Protein AF-L7UN06-F1 (afdb_monomer)

Mean predicted aligned error: 9.22 Å

pLDDT: mean 82.64, std 17.23, range [41.0, 98.38]

Structure (mmCIF, N/CA/C/O backbone):
data_AF-L7UN06-F1
#
_entry.id   AF-L7UN06-F1
#
loop_
_atom_site.group_PDB
_atom_site.id
_atom_site.type_symbol
_atom_site.label_atom_id
_atom_site.label_alt_id
_atom_site.label_comp_id
_atom_site.label_asym_id
_atom_site.label_entity_id
_atom_site.label_seq_id
_atom_site.pdbx_PDB_ins_code
_atom_site.Cartn_x
_atom_site.Cartn_y
_atom_site.Cartn_z
_atom_site.occupancy
_atom_site.B_iso_or_equiv
_atom_site.auth_seq_id
_atom_site.auth_comp_id
_atom_site.auth_asym_id
_atom_site.auth_atom_id
_atom_site.pdbx_PDB_model_num
ATOM 1 N N . MET A 1 1 ? -43.220 19.801 -51.734 1.00 44.28 1 MET A N 1
ATOM 2 C CA . MET A 1 1 ? -43.004 18.595 -50.910 1.00 44.28 1 MET A CA 1
ATOM 3 C C . MET A 1 1 ? -41.921 18.929 -49.906 1.00 44.28 1 MET A C 1
ATOM 5 O O . MET A 1 1 ? -40.812 19.242 -50.311 1.00 44.28 1 MET A O 1
ATOM 9 N N . ALA A 1 2 ? -42.303 19.013 -48.635 1.00 43.41 2 ALA A N 1
ATOM 10 C CA . ALA A 1 2 ? -41.427 19.357 -47.527 1.00 43.41 2 ALA A CA 1
ATOM 11 C C . ALA A 1 2 ? -40.834 18.068 -46.952 1.00 43.41 2 ALA A C 1
ATOM 13 O O . ALA A 1 2 ? -41.587 17.186 -46.545 1.00 43.41 2 ALA A O 1
ATOM 14 N N . THR A 1 3 ? -39.508 17.964 -46.925 1.00 56.31 3 THR A N 1
ATOM 15 C CA . THR A 1 3 ? -38.815 16.875 -46.233 1.00 56.31 3 THR A CA 1
ATOM 16 C C . THR A 1 3 ? -38.341 17.413 -44.893 1.00 56.31 3 THR A C 1
ATOM 18 O O . THR A 1 3 ? -37.407 18.208 -44.818 1.00 56.31 3 THR A O 1
ATOM 21 N N . ALA A 1 4 ? -39.061 17.021 -43.845 1.00 48.44 4 ALA A N 1
ATOM 22 C CA . ALA A 1 4 ? -38.747 17.313 -42.459 1.00 48.44 4 ALA A CA 1
ATOM 23 C C . ALA A 1 4 ? -37.494 16.534 -42.031 1.00 48.44 4 ALA A C 1
ATOM 25 O O . ALA A 1 4 ? -37.467 15.305 -42.087 1.00 48.44 4 ALA A O 1
ATOM 26 N N . CYS A 1 5 ? -36.460 17.253 -41.597 1.00 46.22 5 CYS A N 1
ATOM 27 C CA . CYS A 1 5 ? -35.296 16.662 -40.950 1.00 46.22 5 CYS A CA 1
ATOM 28 C C . CYS A 1 5 ? -35.620 16.508 -39.457 1.00 46.22 5 CYS A C 1
ATOM 30 O O . CYS A 1 5 ? -35.836 17.494 -38.754 1.00 46.22 5 CYS A O 1
ATOM 32 N N . THR A 1 6 ? -35.746 15.262 -39.007 1.00 59.53 6 THR A N 1
ATOM 33 C CA . THR A 1 6 ? -36.121 14.899 -37.636 1.00 59.53 6 THR A CA 1
ATOM 34 C C . THR A 1 6 ? -34.877 14.925 -36.750 1.00 59.53 6 THR A C 1
ATOM 36 O O . THR A 1 6 ? -33.991 14.088 -36.906 1.00 59.53 6 THR A O 1
ATOM 39 N N . CYS A 1 7 ? -34.806 15.873 -35.813 1.00 48.25 7 CYS A N 1
ATOM 40 C CA . CYS A 1 7 ? -33.817 15.865 -34.737 1.00 48.25 7 CYS A CA 1
ATOM 41 C C . CYS A 1 7 ? -34.178 14.767 -33.727 1.00 48.25 7 CYS A C 1
ATOM 43 O O . CYS A 1 7 ? -35.099 14.936 -32.928 1.00 48.25 7 CYS A O 1
ATOM 45 N N . LEU A 1 8 ? -33.458 13.643 -33.747 1.00 56.84 8 LEU A N 1
ATOM 46 C CA . LEU A 1 8 ? -33.510 12.664 -32.663 1.00 56.84 8 LEU A CA 1
ATOM 47 C C . LEU A 1 8 ? -32.719 13.209 -31.469 1.00 56.84 8 LEU A C 1
ATOM 49 O O . LEU A 1 8 ? -31.490 13.197 -31.443 1.00 56.84 8 LEU A O 1
ATOM 53 N N . LEU A 1 9 ? -33.469 13.706 -30.487 1.00 51.16 9 LEU A N 1
ATOM 54 C CA . LEU A 1 9 ? -33.034 14.005 -29.127 1.00 51.16 9 LEU A CA 1
ATOM 55 C C . LEU A 1 9 ? -32.647 12.696 -28.424 1.00 51.16 9 LEU A C 1
ATOM 57 O O . LEU A 1 9 ? -33.452 12.082 -27.731 1.00 51.16 9 LEU A O 1
ATOM 61 N N . GLY A 1 10 ? -31.410 12.252 -28.629 1.00 49.53 10 GLY A N 1
ATOM 62 C CA . GLY A 1 10 ? -30.774 11.246 -27.789 1.00 49.53 10 GLY A CA 1
ATOM 63 C C . GLY A 1 10 ? -30.150 11.933 -26.582 1.00 49.53 10 GLY A C 1
ATOM 64 O O . GLY A 1 10 ? -29.031 12.432 -26.667 1.00 49.53 10 GLY A O 1
ATOM 65 N N . SER A 1 11 ? -30.872 11.980 -25.466 1.00 53.75 11 SER A N 1
ATOM 66 C CA . SER A 1 11 ? -30.351 12.350 -24.150 1.00 53.75 11 SER A CA 1
ATOM 67 C C . SER A 1 11 ? -29.343 11.295 -23.681 1.00 53.75 11 SER A C 1
ATOM 69 O O . SER A 1 11 ? -29.658 10.419 -22.878 1.00 53.75 11 SER A O 1
ATOM 71 N N . GLY A 1 12 ? -28.126 11.366 -24.222 1.00 48.47 12 GLY A N 1
ATOM 72 C CA . GLY A 1 12 ? -26.949 10.674 -23.715 1.00 48.47 12 GLY A CA 1
ATOM 73 C C . GLY A 1 12 ? -26.519 11.329 -22.412 1.00 48.47 12 GLY A C 1
ATOM 74 O O . GLY A 1 12 ? -25.656 12.203 -22.402 1.00 48.47 12 GLY A O 1
ATOM 75 N N . GLY A 1 13 ? -27.164 10.946 -21.313 1.00 41.72 13 GLY A N 1
ATOM 76 C CA . GLY A 1 13 ? -26.646 11.227 -19.986 1.00 41.72 13 GLY A CA 1
ATOM 77 C C . GLY A 1 13 ? -25.308 10.514 -19.848 1.00 41.72 13 GLY A C 1
ATOM 78 O O . GLY A 1 13 ? -25.275 9.304 -19.646 1.00 41.72 13 GLY A O 1
ATOM 79 N N . CYS A 1 14 ? -24.206 11.252 -19.966 1.00 47.97 14 CYS A N 1
ATOM 80 C CA . CYS A 1 14 ? -22.928 10.812 -19.431 1.00 47.97 14 CYS A CA 1
ATOM 81 C C . CYS A 1 14 ? -23.091 10.747 -17.910 1.00 47.97 14 CYS A C 1
ATOM 83 O O . CYS A 1 14 ? -22.804 11.714 -17.208 1.00 47.97 14 CYS A O 1
ATOM 85 N N . ALA A 1 15 ? -23.605 9.629 -17.399 1.00 45.88 15 ALA A N 1
ATOM 86 C CA . ALA A 1 15 ? -23.410 9.263 -16.011 1.00 45.88 15 ALA A CA 1
ATOM 87 C C . ALA A 1 15 ? -21.916 8.966 -15.869 1.00 45.88 15 ALA A C 1
ATOM 89 O O . ALA A 1 15 ? -21.462 7.841 -16.055 1.00 45.88 15 ALA A O 1
ATOM 90 N N . THR A 1 16 ? -21.125 10.010 -15.636 1.00 52.78 16 THR A N 1
ATOM 91 C CA . THR A 1 16 ? -19.775 9.861 -15.117 1.00 52.78 16 THR A CA 1
ATOM 92 C C . THR A 1 16 ? -19.929 9.241 -13.740 1.00 52.78 16 THR A C 1
ATOM 94 O O . THR A 1 16 ? -20.181 9.935 -12.756 1.00 52.78 16 THR A O 1
ATOM 97 N N . VAL A 1 17 ? -19.850 7.911 -13.687 1.00 51.44 17 VAL A N 1
ATOM 98 C CA . VAL A 1 17 ? -19.683 7.176 -12.438 1.00 51.44 17 VAL A CA 1
ATOM 99 C C . VAL A 1 17 ? -18.387 7.702 -11.833 1.00 51.44 17 VAL A C 1
ATOM 101 O O . VAL A 1 17 ? -17.293 7.420 -12.317 1.00 51.44 17 VAL A O 1
ATOM 104 N N . ARG A 1 18 ? -18.516 8.587 -10.844 1.00 53.91 18 ARG A N 1
ATOM 105 C CA . ARG A 1 18 ? -17.396 9.012 -10.016 1.00 53.91 18 ARG A CA 1
ATOM 106 C C . ARG A 1 18 ? -17.196 7.912 -8.992 1.00 53.91 18 ARG A C 1
ATOM 108 O O . ARG A 1 18 ? -17.861 7.922 -7.965 1.00 53.91 18 ARG A O 1
ATOM 115 N N . THR A 1 19 ? -16.312 6.973 -9.293 1.00 60.69 19 THR A N 1
ATOM 116 C CA . THR A 1 19 ? -15.848 6.000 -8.307 1.00 60.69 19 THR A CA 1
ATOM 117 C C . THR A 1 19 ? -15.111 6.771 -7.219 1.00 60.69 19 THR A C 1
ATOM 119 O O . THR A 1 19 ? -14.062 7.372 -7.472 1.00 60.69 19 THR A O 1
ATOM 122 N N . THR A 1 20 ? -15.693 6.840 -6.024 1.00 74.00 20 THR A N 1
ATOM 123 C CA . THR A 1 20 ? -15.041 7.462 -4.873 1.00 74.00 20 THR A CA 1
ATOM 124 C C . THR A 1 20 ? -14.230 6.394 -4.163 1.00 74.00 20 THR A C 1
ATOM 126 O O . THR A 1 20 ? -14.798 5.438 -3.650 1.00 74.00 20 THR A O 1
ATOM 129 N N . LEU A 1 21 ? -12.909 6.565 -4.084 1.00 88.00 21 LEU A N 1
ATOM 130 C CA . LEU A 1 21 ? -12.024 5.702 -3.284 1.00 88.00 21 LEU A CA 1
ATOM 131 C C . LEU A 1 21 ? -12.169 5.954 -1.769 1.00 88.00 21 LEU A C 1
ATOM 133 O O . LEU A 1 21 ? -11.218 5.767 -1.014 1.00 88.00 21 LEU A O 1
ATOM 137 N N . ASP A 1 22 ? -13.324 6.461 -1.339 1.00 87.62 22 ASP A N 1
ATOM 138 C CA . ASP A 1 22 ? -13.580 6.812 0.049 1.00 87.62 22 ASP A CA 1
ATOM 139 C C . ASP A 1 22 ? -13.908 5.541 0.828 1.00 87.62 22 ASP A C 1
ATOM 141 O O . ASP A 1 22 ? -14.871 4.837 0.515 1.00 87.62 22 ASP A O 1
ATOM 145 N N . VAL A 1 23 ? -13.081 5.251 1.829 1.00 88.38 23 VAL A N 1
ATOM 146 C CA . VAL A 1 23 ? -13.310 4.173 2.784 1.00 88.38 23 VAL A CA 1
ATOM 147 C C . VAL A 1 23 ? -13.614 4.818 4.123 1.00 88.38 23 VAL A C 1
ATOM 149 O O . VAL A 1 23 ? -12.767 5.482 4.722 1.00 88.38 23 VAL A O 1
ATOM 152 N N . ARG A 1 24 ? -14.849 4.637 4.580 1.00 88.50 24 ARG A N 1
ATOM 153 C CA . ARG A 1 24 ? -15.338 5.175 5.845 1.00 88.50 24 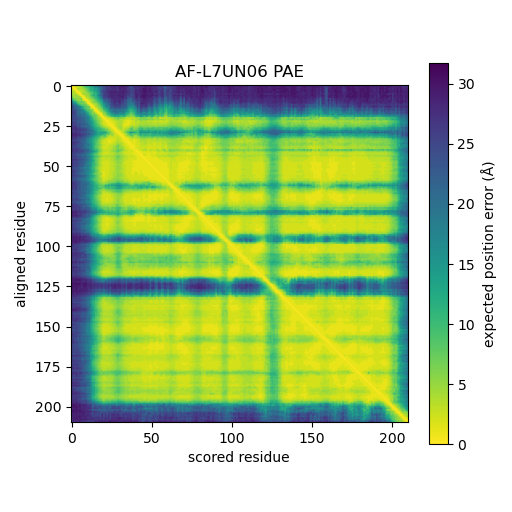ARG A CA 1
ATOM 154 C C . ARG A 1 24 ? -15.258 4.097 6.906 1.00 88.50 24 ARG A C 1
ATOM 156 O O . ARG A 1 24 ? -15.736 2.984 6.702 1.00 88.50 24 ARG A O 1
ATOM 163 N N . VAL A 1 25 ? -14.668 4.458 8.037 1.00 86.88 25 VAL A N 1
ATOM 164 C CA . VAL A 1 25 ? -14.505 3.582 9.194 1.00 86.88 25 VAL A CA 1
ATOM 165 C C . VAL A 1 25 ? -15.452 4.052 10.284 1.00 86.88 25 VAL A C 1
ATOM 167 O O . VAL A 1 25 ? -15.404 5.216 10.685 1.00 86.88 25 VAL A O 1
ATOM 170 N N . HIS A 1 26 ? -16.321 3.159 10.745 1.00 84.50 26 HIS A N 1
ATOM 171 C CA . HIS A 1 26 ? -17.266 3.437 11.820 1.00 84.50 26 HIS A CA 1
ATOM 172 C C . HIS A 1 26 ? -16.933 2.585 13.034 1.00 84.50 26 HIS A C 1
ATOM 174 O O . HIS A 1 26 ? -17.077 1.358 13.007 1.00 84.50 26 HIS A O 1
ATOM 180 N N . ASP A 1 27 ? -16.551 3.256 14.116 1.00 78.38 27 ASP A N 1
ATOM 181 C CA . ASP A 1 27 ? -16.467 2.631 15.428 1.00 78.38 27 ASP A CA 1
ATOM 182 C C . ASP A 1 27 ? -17.882 2.310 15.908 1.00 78.38 27 ASP A C 1
ATOM 184 O O . ASP A 1 27 ? -18.761 3.179 15.953 1.00 78.38 27 ASP A O 1
ATOM 188 N N . THR A 1 28 ? -18.124 1.056 16.283 1.00 75.38 28 THR A N 1
ATOM 189 C CA . THR A 1 28 ? -19.378 0.688 16.938 1.00 75.38 28 THR A CA 1
ATOM 190 C C . THR A 1 28 ? -19.141 0.576 18.446 1.00 75.38 28 THR A C 1
ATOM 192 O O . THR A 1 28 ? -18.184 -0.071 18.863 1.00 75.38 28 THR A O 1
ATOM 195 N N . PRO A 1 29 ? -19.996 1.172 19.305 1.00 72.62 29 PRO A N 1
ATOM 196 C CA . PRO A 1 29 ? -19.749 1.222 20.751 1.00 72.62 29 PRO A CA 1
ATOM 197 C C . PRO A 1 29 ? -19.570 -0.136 21.445 1.00 72.62 29 PRO A C 1
ATOM 199 O O . PRO A 1 29 ? -19.051 -0.173 22.552 1.00 72.62 29 PRO A O 1
ATOM 202 N N . ASN A 1 30 ? -20.036 -1.232 20.834 1.00 68.81 30 ASN A N 1
ATOM 203 C CA . ASN A 1 30 ? -19.998 -2.586 21.399 1.00 68.81 30 ASN A CA 1
ATOM 204 C C . ASN A 1 30 ? -19.776 -3.677 20.327 1.00 68.81 30 ASN A C 1
ATOM 206 O O . ASN A 1 30 ? -20.167 -4.823 20.545 1.00 68.81 30 ASN A O 1
ATOM 210 N N . GLY A 1 31 ? -19.249 -3.342 19.146 1.00 70.38 31 GLY A N 1
ATOM 211 C CA . GLY A 1 31 ? -19.160 -4.280 18.022 1.00 70.38 31 GLY A CA 1
ATOM 212 C C . GLY A 1 31 ? -17.866 -4.148 17.218 1.00 70.38 31 GLY A C 1
ATOM 213 O O . GLY A 1 31 ? -17.020 -3.312 17.541 1.00 70.38 31 GLY A O 1
ATOM 214 N N . PRO A 1 32 ? -17.696 -4.975 16.173 1.00 72.75 32 PRO A N 1
ATOM 215 C CA . PRO A 1 32 ? -16.559 -4.857 15.273 1.00 72.75 32 PRO A CA 1
ATOM 216 C C . PRO A 1 32 ? -16.591 -3.517 14.524 1.00 72.75 32 PRO A C 1
ATOM 218 O O . PRO A 1 32 ? -17.656 -2.928 14.295 1.00 72.75 32 PRO A O 1
ATOM 221 N N . VAL A 1 33 ? -15.408 -3.039 14.142 1.00 81.31 33 VAL A N 1
ATOM 222 C CA . VAL A 1 33 ? -15.251 -1.880 13.259 1.00 81.31 33 VAL A CA 1
ATOM 223 C C . VAL A 1 33 ? -15.934 -2.184 11.925 1.00 81.31 33 VAL A C 1
ATOM 225 O O . VAL A 1 33 ? -15.779 -3.276 11.380 1.00 81.31 33 VAL A O 1
ATOM 228 N N . ARG A 1 34 ? -16.716 -1.233 11.403 1.00 85.12 34 ARG A N 1
ATOM 229 C CA . ARG A 1 34 ? -17.371 -1.372 10.094 1.00 85.12 34 ARG A CA 1
ATOM 230 C C . ARG A 1 34 ? -16.675 -0.498 9.065 1.00 85.12 34 ARG A C 1
ATOM 232 O O . ARG A 1 34 ? -16.506 0.698 9.289 1.00 85.12 34 ARG A O 1
ATOM 239 N N . TYR A 1 35 ? -16.343 -1.098 7.929 1.00 88.62 35 TYR A N 1
ATOM 240 C CA . TYR A 1 35 ? -15.753 -0.421 6.782 1.00 88.62 35 TYR A CA 1
ATOM 241 C C . TYR A 1 35 ? -16.821 -0.259 5.693 1.00 88.62 35 TYR A C 1
ATOM 243 O O . TYR A 1 35 ? -17.555 -1.199 5.392 1.00 88.62 35 TYR A O 1
ATOM 251 N N . GLU A 1 36 ? -16.942 0.936 5.120 1.00 89.81 36 GLU A N 1
ATOM 252 C CA . GLU A 1 36 ? -17.914 1.251 4.069 1.00 89.81 36 GLU A CA 1
ATOM 253 C C . GLU A 1 36 ? -17.238 1.956 2.893 1.00 89.81 36 GLU A C 1
ATOM 255 O O . GLU A 1 36 ? -16.547 2.956 3.079 1.00 89.81 36 GLU A O 1
ATOM 260 N N . GLY A 1 37 ? -17.492 1.487 1.674 1.00 90.31 37 GLY A N 1
ATOM 261 C CA . GLY A 1 37 ? -16.968 2.080 0.445 1.00 90.31 37 GLY A CA 1
ATOM 262 C C . GLY A 1 37 ? -17.018 1.088 -0.712 1.00 90.31 37 GLY A C 1
ATOM 263 O O . GLY A 1 37 ? -17.121 -0.116 -0.490 1.00 90.31 37 GLY A O 1
ATOM 264 N N . ASP A 1 38 ? -16.926 1.589 -1.943 1.00 89.44 38 ASP A N 1
ATOM 265 C CA . ASP A 1 38 ? -17.121 0.778 -3.157 1.00 89.44 38 ASP A CA 1
ATOM 266 C C . ASP A 1 38 ? -16.061 -0.321 -3.334 1.00 89.44 38 ASP A C 1
ATOM 268 O O . ASP A 1 38 ? -16.295 -1.306 -4.024 1.00 89.44 38 ASP A O 1
ATOM 272 N N . ILE A 1 39 ? -14.891 -0.145 -2.716 1.00 93.38 39 ILE A N 1
ATOM 273 C CA . ILE A 1 39 ? -13.732 -1.039 -2.851 1.00 93.38 39 ILE A CA 1
ATOM 274 C C . ILE A 1 39 ? -13.436 -1.853 -1.589 1.00 93.38 39 ILE A C 1
ATOM 276 O O . ILE A 1 39 ? -12.476 -2.617 -1.581 1.00 93.38 39 ILE A O 1
ATOM 280 N N . VAL A 1 40 ? -14.219 -1.684 -0.522 1.00 92.56 40 VAL A N 1
ATOM 281 C CA . VAL A 1 40 ? -13.920 -2.245 0.804 1.00 92.56 40 VAL A CA 1
ATOM 282 C C . VAL A 1 40 ? -13.989 -3.773 0.831 1.00 92.56 40 VAL A C 1
ATOM 284 O O . VAL A 1 40 ? -13.255 -4.383 1.599 1.00 92.56 40 VAL A O 1
ATOM 287 N N . GLY A 1 41 ? -14.803 -4.396 -0.021 1.00 89.12 41 GLY A N 1
ATOM 288 C CA . GLY A 1 41 ? -15.123 -5.823 0.063 1.00 89.12 41 GLY A CA 1
ATOM 289 C C . GLY A 1 41 ? -16.383 -6.073 0.902 1.00 89.12 41 GLY A C 1
ATOM 290 O O . GLY A 1 41 ? -17.175 -5.145 1.104 1.00 89.12 41 GLY A O 1
ATOM 291 N N . PRO A 1 42 ? -16.610 -7.305 1.389 1.00 93.25 42 PRO A N 1
ATOM 292 C CA . PRO A 1 42 ? -15.686 -8.446 1.389 1.00 93.25 42 PRO A CA 1
ATOM 293 C C . PRO A 1 42 ? -15.434 -9.042 -0.004 1.00 93.25 42 PRO A C 1
ATOM 295 O O . PRO A 1 42 ? -16.328 -9.015 -0.847 1.00 93.25 42 PRO A O 1
ATOM 298 N N . TYR A 1 43 ? -14.248 -9.621 -0.208 1.00 95.00 43 TYR A N 1
ATOM 299 C CA . TYR A 1 43 ? -13.896 -10.409 -1.397 1.00 95.00 43 TYR A CA 1
ATOM 300 C C . TYR A 1 43 ? -13.512 -11.833 -1.009 1.00 95.00 43 TYR A C 1
ATOM 302 O O . TYR A 1 43 ? -12.868 -12.046 0.021 1.00 95.00 43 TYR A O 1
ATOM 310 N N . ASP A 1 44 ? -13.885 -12.798 -1.846 1.00 94.06 44 ASP A N 1
ATOM 311 C CA . ASP A 1 44 ? -13.591 -14.215 -1.602 1.00 94.06 44 ASP A CA 1
ATOM 312 C C . ASP A 1 44 ? -12.113 -14.545 -1.836 1.00 94.06 44 ASP A C 1
ATOM 314 O O . ASP A 1 44 ? -11.590 -15.522 -1.303 1.00 94.06 44 ASP A O 1
ATOM 318 N N . ASP A 1 45 ? -11.441 -13.728 -2.643 1.00 93.44 45 ASP A N 1
ATOM 319 C CA . ASP A 1 45 ? -10.088 -13.968 -3.106 1.00 93.44 45 ASP A CA 1
ATOM 320 C C . ASP A 1 45 ? -9.299 -12.654 -3.264 1.00 93.44 45 ASP A C 1
ATOM 322 O O . ASP A 1 45 ? -9.853 -11.575 -3.504 1.00 93.44 45 ASP A O 1
ATOM 326 N N . MET A 1 46 ? -7.978 -12.745 -3.095 1.00 94.38 46 MET A N 1
ATOM 327 C CA . MET A 1 46 ? -7.087 -11.589 -3.167 1.00 94.38 46 MET A CA 1
ATOM 328 C C . MET A 1 46 ? -6.988 -11.033 -4.594 1.00 94.38 46 MET A C 1
ATOM 330 O O . MET A 1 46 ? -6.865 -9.820 -4.766 1.00 94.38 46 MET A O 1
ATOM 334 N N . ASP A 1 47 ? -7.041 -11.87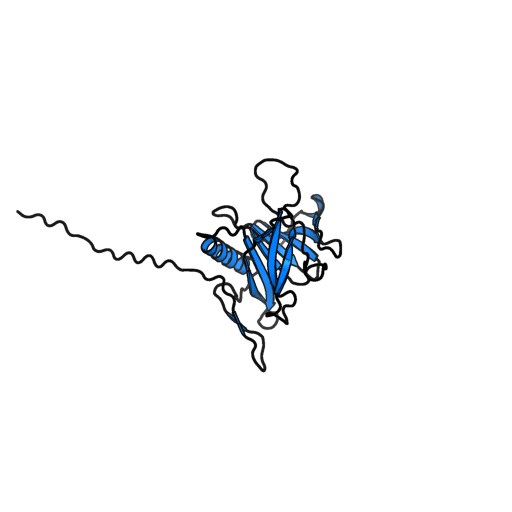3 -5.630 1.00 94.94 47 ASP A N 1
ATOM 335 C CA . ASP A 1 47 ? -7.020 -11.401 -7.014 1.00 94.94 47 ASP A CA 1
ATOM 336 C C . ASP A 1 47 ? -8.267 -10.592 -7.350 1.00 94.94 47 ASP A C 1
ATOM 338 O O . ASP A 1 47 ? -8.141 -9.534 -7.973 1.00 94.94 47 ASP A O 1
ATOM 342 N N . GLU A 1 48 ? -9.438 -11.030 -6.879 1.00 95.44 48 GLU A N 1
ATOM 343 C CA . GLU A 1 48 ? -10.684 -10.272 -7.019 1.00 95.44 48 GLU A CA 1
ATOM 344 C C . GLU A 1 48 ? -10.562 -8.883 -6.373 1.00 95.44 48 GLU A C 1
ATOM 346 O O . GLU A 1 48 ? -10.816 -7.871 -7.039 1.00 95.44 48 GLU A O 1
ATOM 351 N N . LEU A 1 49 ? -10.101 -8.818 -5.115 1.00 96.38 49 LEU A N 1
ATOM 352 C CA . LEU A 1 49 ? -9.865 -7.551 -4.412 1.00 96.38 49 LEU A CA 1
ATOM 353 C C . LEU A 1 49 ? -8.957 -6.635 -5.235 1.00 96.38 49 LEU A C 1
ATOM 355 O O . LEU A 1 49 ? -9.265 -5.457 -5.442 1.00 96.38 49 LEU A O 1
ATOM 359 N N . VAL A 1 50 ? -7.823 -7.160 -5.705 1.00 97.06 50 VAL A N 1
ATOM 360 C CA . VAL A 1 50 ? -6.825 -6.356 -6.410 1.00 97.06 50 VAL A CA 1
ATOM 361 C C . VAL A 1 50 ? -7.344 -5.894 -7.776 1.00 97.06 50 VAL A C 1
ATOM 363 O O . VAL A 1 50 ? -7.071 -4.754 -8.157 1.00 97.06 50 VAL A O 1
ATOM 366 N N . ASP A 1 51 ? -8.103 -6.712 -8.507 1.00 95.88 51 ASP A N 1
ATOM 367 C CA . ASP A 1 51 ? -8.686 -6.338 -9.806 1.00 95.88 51 ASP A CA 1
ATOM 368 C C . ASP A 1 51 ? -9.734 -5.229 -9.674 1.00 95.88 51 ASP A C 1
ATOM 370 O O . ASP A 1 51 ? -9.713 -4.245 -10.435 1.00 95.88 51 ASP A O 1
ATOM 374 N N . VAL A 1 52 ? -10.613 -5.342 -8.675 1.00 95.75 52 VAL A N 1
ATOM 375 C CA . VAL A 1 52 ? -11.607 -4.310 -8.356 1.00 95.75 52 VAL A CA 1
ATOM 376 C C . VAL A 1 52 ? -10.910 -3.016 -7.937 1.00 95.75 52 VAL A C 1
ATOM 378 O O . VAL A 1 52 ? -11.194 -1.951 -8.498 1.00 95.75 52 VAL A O 1
ATOM 381 N N . ALA A 1 53 ? -9.934 -3.098 -7.028 1.00 96.69 53 ALA A N 1
ATOM 382 C CA . ALA A 1 53 ? -9.178 -1.941 -6.559 1.00 96.69 53 ALA A CA 1
ATOM 383 C C . ALA A 1 53 ? -8.392 -1.258 -7.691 1.00 96.69 53 ALA A C 1
ATOM 385 O O . ALA A 1 53 ? -8.473 -0.038 -7.842 1.00 96.69 53 ALA A O 1
ATOM 386 N N . CYS A 1 54 ? -7.696 -2.018 -8.543 1.00 96.12 54 CYS A N 1
ATOM 387 C CA . CYS A 1 54 ? -6.991 -1.480 -9.708 1.00 96.12 54 CYS A CA 1
ATOM 388 C C . CYS A 1 54 ? -7.937 -0.733 -10.651 1.00 96.12 54 CYS A C 1
ATOM 390 O O . CYS A 1 54 ? -7.623 0.377 -11.088 1.00 96.12 54 CYS A O 1
ATOM 392 N N . THR A 1 55 ? -9.097 -1.317 -10.957 1.00 95.12 55 THR A N 1
ATOM 393 C CA . THR A 1 55 ? -10.099 -0.686 -11.826 1.00 95.12 55 THR A CA 1
ATOM 394 C C . THR A 1 55 ? -10.571 0.641 -11.238 1.00 95.12 55 THR A C 1
ATOM 396 O O . THR A 1 55 ? -10.542 1.666 -11.926 1.00 95.12 55 THR A O 1
ATOM 399 N N . ALA A 1 56 ? -10.933 0.649 -9.955 1.00 94.25 56 ALA A N 1
ATOM 400 C CA . ALA A 1 56 ? -11.378 1.846 -9.252 1.00 94.25 56 ALA A CA 1
ATOM 401 C C . ALA A 1 56 ? -10.289 2.931 -9.200 1.00 94.25 56 ALA A C 1
ATOM 403 O O . ALA A 1 56 ? -10.554 4.097 -9.494 1.00 94.25 56 ALA A O 1
ATOM 404 N N . MET A 1 57 ? -9.047 2.560 -8.883 1.00 94.75 57 MET A N 1
ATOM 405 C CA . MET A 1 57 ? -7.922 3.492 -8.771 1.00 94.75 57 MET A CA 1
ATOM 406 C C . MET A 1 57 ? -7.500 4.074 -10.119 1.00 94.75 57 MET A C 1
ATOM 408 O O . MET A 1 57 ? -7.208 5.266 -10.207 1.00 94.75 57 MET A O 1
ATOM 412 N N . MET A 1 58 ? -7.516 3.281 -11.193 1.00 93.75 58 MET A N 1
ATOM 413 C CA . MET A 1 58 ? -7.272 3.790 -12.545 1.00 93.75 58 MET A CA 1
ATOM 414 C C . MET A 1 58 ? -8.360 4.777 -12.989 1.00 93.75 58 MET A C 1
ATOM 416 O O . MET A 1 58 ? -8.046 5.787 -13.619 1.00 93.75 58 MET A O 1
ATOM 420 N N . GLN A 1 59 ? -9.627 4.520 -12.646 1.00 91.81 59 GLN A N 1
ATOM 421 C CA . GLN A 1 59 ? -10.727 5.451 -12.915 1.00 91.81 59 GLN A CA 1
ATOM 422 C C . GLN A 1 59 ? -10.596 6.738 -12.094 1.00 91.81 59 GLN A C 1
ATOM 424 O O . GLN A 1 59 ? -10.736 7.825 -12.645 1.00 91.81 59 GLN A O 1
ATOM 429 N N . ALA A 1 60 ? -10.276 6.635 -10.803 1.00 89.62 60 ALA A N 1
ATOM 430 C CA . ALA A 1 60 ? -10.076 7.788 -9.924 1.00 89.62 60 ALA A CA 1
ATOM 431 C C . ALA A 1 60 ? -8.855 8.633 -10.323 1.00 89.62 60 ALA A C 1
ATOM 433 O O . ALA A 1 60 ? -8.856 9.858 -10.171 1.00 89.62 60 ALA A O 1
ATOM 434 N N . ARG A 1 61 ? -7.823 7.996 -10.890 1.00 87.31 61 ARG A N 1
ATOM 435 C CA . ARG A 1 61 ? -6.671 8.690 -11.466 1.00 87.31 61 ARG A CA 1
ATOM 436 C C . ARG A 1 61 ? -7.057 9.550 -12.670 1.00 87.31 61 ARG A C 1
ATOM 438 O O . ARG A 1 61 ? -6.400 10.560 -12.910 1.00 87.31 61 ARG A O 1
ATOM 445 N N . ALA A 1 62 ? -8.081 9.182 -13.442 1.00 78.44 62 ALA A N 1
ATOM 446 C CA . ALA A 1 62 ? -8.473 9.919 -14.641 1.00 78.44 62 ALA A CA 1
ATOM 447 C C . ALA A 1 62 ? -8.886 11.364 -14.287 1.00 78.44 62 ALA A C 1
ATOM 449 O O . ALA A 1 62 ? -10.018 11.633 -13.894 1.00 78.44 62 ALA A O 1
ATOM 450 N N . GLY A 1 63 ? -7.944 12.303 -14.421 1.00 70.19 63 GLY A N 1
ATOM 451 C CA . GLY A 1 63 ? -8.115 13.708 -14.037 1.00 70.19 63 GLY A CA 1
ATOM 452 C C . GLY A 1 63 ? -7.355 14.152 -12.781 1.00 70.19 63 GLY A C 1
ATOM 453 O O . GLY A 1 63 ? -7.567 15.279 -12.341 1.00 70.19 63 GLY A O 1
ATOM 454 N N . SER A 1 64 ? -6.471 13.324 -12.213 1.00 81.19 64 SER A N 1
ATOM 455 C CA . SER A 1 64 ? -5.559 13.706 -11.127 1.00 81.19 64 SER A CA 1
ATOM 456 C C . SER A 1 64 ? -4.094 13.402 -11.463 1.00 81.19 64 SER A C 1
ATOM 458 O O . SER A 1 64 ? -3.788 12.561 -12.307 1.00 81.19 64 SER A O 1
ATOM 460 N N . GLU A 1 65 ? -3.173 14.103 -10.799 1.00 82.62 65 GLU A N 1
ATOM 461 C CA . GLU A 1 65 ? -1.719 13.938 -10.973 1.00 82.62 65 GLU A CA 1
ATOM 462 C C . GLU A 1 65 ? -1.121 12.841 -10.072 1.00 82.62 65 GLU A C 1
ATOM 464 O O . GLU A 1 65 ? 0.094 12.743 -9.925 1.00 82.62 65 GLU A O 1
ATOM 469 N N . VAL A 1 66 ? -1.956 11.997 -9.458 1.00 89.12 66 VAL A N 1
ATOM 470 C CA . VAL A 1 66 ? -1.477 10.930 -8.569 1.00 89.12 66 VAL A CA 1
ATOM 471 C C . VAL A 1 66 ? -0.757 9.837 -9.364 1.00 89.12 66 VAL A C 1
ATOM 473 O O . VAL A 1 66 ? -1.220 9.390 -10.422 1.00 89.12 66 VAL A O 1
ATOM 476 N N . SER A 1 67 ? 0.389 9.392 -8.846 1.00 91.06 67 SER A N 1
ATOM 477 C CA . SER A 1 67 ? 1.166 8.293 -9.431 1.00 91.06 67 SER A CA 1
ATOM 478 C C . SER A 1 67 ? 0.678 6.921 -8.968 1.00 91.06 67 SER A C 1
ATOM 480 O O . SER A 1 67 ? 0.886 5.924 -9.656 1.00 91.06 67 SER A O 1
ATOM 482 N N . GLY A 1 68 ? -0.029 6.860 -7.843 1.00 95.19 68 GLY A N 1
ATOM 483 C CA . GLY A 1 68 ? -0.462 5.610 -7.247 1.00 95.19 68 GLY A CA 1
ATOM 484 C C . GLY A 1 68 ? -1.352 5.797 -6.030 1.00 95.19 68 GLY A C 1
ATOM 485 O O . GLY A 1 68 ? -1.733 6.916 -5.681 1.00 95.19 68 GLY A O 1
ATOM 486 N N . TYR A 1 69 ? -1.627 4.685 -5.359 1.00 97.25 69 TYR A N 1
ATOM 487 C CA . TYR A 1 69 ? -2.324 4.634 -4.080 1.00 97.25 69 TYR A CA 1
ATOM 488 C C . TYR A 1 69 ? -1.695 3.567 -3.187 1.00 97.25 69 TYR A C 1
ATOM 490 O O . TYR A 1 69 ? -1.154 2.577 -3.679 1.00 97.25 69 TYR A O 1
ATOM 498 N N . CYS A 1 70 ? -1.808 3.746 -1.878 1.00 97.75 70 CYS A N 1
ATOM 499 C CA . CYS A 1 70 ? -1.583 2.679 -0.914 1.00 97.75 70 CYS A CA 1
ATOM 500 C C . CYS A 1 70 ? -2.904 2.294 -0.267 1.00 97.75 70 CYS A C 1
ATOM 502 O O . CYS A 1 70 ? -3.739 3.166 -0.016 1.00 97.75 70 CYS A O 1
ATOM 504 N N . ALA A 1 71 ? -3.068 1.013 0.032 1.00 97.69 71 ALA A N 1
ATOM 505 C CA . ALA A 1 71 ? -4.223 0.505 0.742 1.00 97.69 71 ALA A CA 1
ATOM 506 C C . ALA A 1 71 ? -3.800 -0.425 1.876 1.00 97.69 71 ALA A C 1
ATOM 508 O O . ALA A 1 71 ? -2.963 -1.302 1.669 1.00 97.69 71 ALA A O 1
ATOM 509 N N . LEU A 1 72 ? -4.401 -0.248 3.050 1.00 96.88 72 LEU A N 1
ATOM 510 C CA . LEU A 1 72 ? -4.329 -1.253 4.104 1.00 96.88 72 LEU A CA 1
ATOM 511 C C . LEU A 1 72 ? -5.363 -2.334 3.821 1.00 96.88 72 LEU A C 1
ATOM 513 O O . LEU A 1 72 ? -6.504 -2.019 3.468 1.00 96.88 72 LEU A O 1
ATOM 517 N N . PHE A 1 73 ? -4.973 -3.587 4.008 1.00 96.06 73 PHE A N 1
ATOM 518 C CA . PHE A 1 73 ? -5.853 -4.732 3.815 1.00 96.06 73 PHE A CA 1
ATOM 519 C C . PHE A 1 73 ? -5.667 -5.752 4.936 1.00 96.06 73 PHE A C 1
ATOM 521 O O . PHE A 1 73 ? -4.649 -5.736 5.625 1.00 96.06 73 PHE A O 1
ATOM 528 N N . PHE A 1 74 ? -6.659 -6.613 5.131 1.00 93.62 74 PHE A N 1
ATOM 529 C CA . PHE A 1 74 ? -6.580 -7.732 6.065 1.00 93.62 74 PHE A CA 1
ATOM 530 C C . PHE A 1 74 ? -7.521 -8.862 5.632 1.00 93.62 74 PHE A C 1
ATOM 532 O O . PHE A 1 74 ? -8.438 -8.637 4.836 1.00 93.62 74 PHE A O 1
ATOM 539 N N . ASP A 1 75 ? -7.268 -10.062 6.153 1.00 92.31 75 ASP A N 1
ATOM 540 C CA . ASP A 1 75 ? -8.198 -11.190 6.080 1.00 92.31 75 ASP A CA 1
ATOM 541 C C . ASP A 1 75 ? -9.165 -11.126 7.273 1.00 92.31 75 ASP A C 1
ATOM 543 O O . ASP A 1 75 ? -8.745 -11.169 8.433 1.00 92.31 75 ASP A O 1
ATOM 547 N N . ASP A 1 76 ? -10.461 -10.973 7.005 1.00 87.62 76 ASP A N 1
ATOM 548 C CA . ASP A 1 76 ? -11.511 -11.077 8.012 1.00 87.62 76 ASP A CA 1
ATOM 549 C C . ASP A 1 76 ? -11.822 -12.552 8.293 1.00 87.62 76 ASP A C 1
ATOM 551 O O . ASP A 1 76 ? -12.790 -13.136 7.793 1.00 87.62 76 ASP A O 1
ATOM 555 N N . GLU A 1 77 ? -11.000 -13.151 9.153 1.00 84.38 77 GLU A N 1
ATOM 556 C CA . GLU A 1 77 ? -11.171 -14.533 9.609 1.00 84.38 77 GLU A CA 1
ATOM 557 C C . GLU A 1 77 ? -12.510 -14.761 10.340 1.00 84.38 77 GLU A C 1
ATOM 559 O O . GLU A 1 77 ? 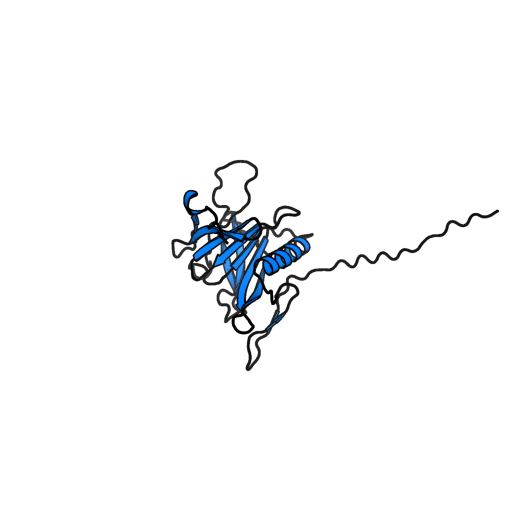-12.958 -15.902 10.479 1.00 84.38 77 GLU A O 1
ATOM 564 N N . THR A 1 78 ? -13.188 -13.701 10.803 1.00 81.06 78 THR A N 1
ATOM 565 C CA . THR A 1 78 ? -14.464 -13.834 11.525 1.00 81.06 78 THR A CA 1
ATOM 566 C C . THR A 1 78 ? -15.649 -14.123 10.601 1.00 81.06 78 THR A C 1
ATOM 568 O O . THR A 1 78 ? -16.665 -14.644 11.070 1.00 81.06 78 THR A O 1
ATOM 571 N N . HIS A 1 79 ? -15.507 -13.869 9.295 1.00 72.00 79 HIS A N 1
ATOM 572 C CA . HIS A 1 79 ? -16.558 -14.037 8.288 1.00 72.00 79 HIS A CA 1
ATOM 573 C C . HIS A 1 79 ? -16.127 -14.934 7.117 1.00 72.00 79 HIS A C 1
ATOM 575 O O . HIS A 1 79 ? -16.366 -14.594 5.964 1.00 72.00 79 HIS A O 1
ATOM 581 N N . GLU A 1 80 ? -15.560 -16.111 7.402 1.00 79.12 80 GLU A N 1
ATOM 582 C CA . GLU A 1 80 ? -15.157 -17.103 6.381 1.00 79.12 80 GLU A CA 1
ATOM 583 C C . GLU A 1 80 ? -13.927 -16.699 5.545 1.00 79.12 80 GLU A C 1
ATOM 585 O O . GLU A 1 80 ? -13.859 -17.044 4.366 1.00 79.12 80 GLU A O 1
ATOM 590 N N . SER A 1 81 ? -12.960 -16.004 6.157 1.00 81.94 81 SER A N 1
ATOM 591 C CA . SER A 1 81 ? -11.728 -15.516 5.516 1.00 81.94 81 SER A CA 1
ATOM 592 C C . SER A 1 81 ? -12.003 -14.721 4.240 1.00 81.94 81 SER A C 1
ATOM 594 O O . SER A 1 81 ? -11.868 -15.220 3.119 1.00 81.94 81 SER A O 1
ATOM 596 N N . LYS A 1 82 ? -12.457 -13.479 4.420 1.00 92.62 82 LYS A N 1
ATOM 597 C CA . LYS A 1 82 ? -12.695 -12.539 3.321 1.00 92.62 82 LYS A CA 1
ATOM 598 C C . LYS A 1 82 ? -11.670 -11.431 3.343 1.00 92.62 82 LYS A C 1
ATOM 600 O O . LYS A 1 82 ? -11.397 -10.843 4.385 1.00 92.62 82 LYS A O 1
ATOM 605 N N . TRP A 1 83 ? -11.210 -11.036 2.169 1.00 94.50 83 TRP A N 1
ATOM 606 C CA . TRP A 1 83 ? -10.306 -9.906 2.051 1.00 94.50 83 TRP A CA 1
ATOM 607 C C . TRP A 1 83 ? -11.061 -8.582 2.109 1.00 94.50 83 TRP A C 1
ATOM 609 O O . TRP A 1 83 ? -12.085 -8.402 1.442 1.00 94.50 83 TRP A O 1
ATOM 619 N N . VAL A 1 84 ? -10.535 -7.644 2.897 1.00 94.75 84 VAL A N 1
ATOM 620 C CA . VAL A 1 84 ? -11.130 -6.320 3.113 1.00 94.75 84 VAL A CA 1
ATOM 621 C C . VAL A 1 84 ? -10.075 -5.231 2.932 1.00 94.75 84 VAL A C 1
ATOM 623 O O . VAL A 1 84 ? -8.967 -5.340 3.458 1.00 94.75 84 VAL A O 1
ATOM 626 N N . ILE A 1 85 ? -10.423 -4.148 2.227 1.00 95.62 85 ILE A N 1
ATOM 627 C CA . ILE A 1 85 ? -9.635 -2.905 2.205 1.00 95.62 85 ILE A CA 1
ATOM 628 C C . ILE A 1 85 ? -10.143 -1.985 3.311 1.00 95.62 85 ILE A C 1
ATOM 630 O O . ILE A 1 85 ? -11.286 -1.530 3.280 1.00 95.62 85 ILE A O 1
ATOM 634 N N . SER A 1 86 ? -9.275 -1.662 4.267 1.00 94.25 86 SER A N 1
ATOM 635 C CA . SER A 1 86 ? -9.648 -0.845 5.425 1.00 94.25 86 SER A CA 1
ATOM 636 C C . SER A 1 86 ? -9.424 0.647 5.206 1.00 94.25 86 SER A C 1
ATOM 638 O O . SER A 1 86 ? -10.149 1.464 5.765 1.00 94.25 86 SER A O 1
ATOM 640 N N . HIS A 1 87 ? -8.419 1.012 4.407 1.00 95.19 87 HIS A N 1
ATOM 641 C CA . HIS A 1 87 ? -8.031 2.398 4.148 1.00 95.19 87 HIS A CA 1
ATOM 642 C C . HIS A 1 87 ? -7.378 2.517 2.781 1.00 95.19 87 HIS A C 1
ATOM 644 O O . HIS A 1 87 ? -6.652 1.615 2.373 1.00 95.19 87 HIS A O 1
ATOM 650 N N . VAL A 1 88 ? -7.557 3.666 2.126 1.00 96.06 88 VAL A N 1
ATOM 651 C CA . VAL A 1 88 ? -6.841 4.033 0.900 1.00 96.06 88 VAL A CA 1
ATOM 652 C C . VAL A 1 88 ? -6.285 5.444 1.020 1.00 96.06 88 VAL A C 1
ATOM 654 O O . VAL A 1 88 ? -6.934 6.344 1.551 1.00 96.06 88 VAL A O 1
ATOM 657 N N . SER A 1 89 ? -5.072 5.642 0.513 1.00 95.56 89 SER A N 1
ATOM 658 C CA . SER A 1 89 ? -4.393 6.933 0.504 1.00 95.56 89 SER A CA 1
ATOM 659 C C . SER A 1 89 ? -3.727 7.180 -0.846 1.00 95.56 89 SER A C 1
ATOM 661 O O . SER A 1 89 ? -3.057 6.275 -1.354 1.00 95.56 89 SER A O 1
ATOM 663 N N . PRO A 1 90 ? -3.898 8.367 -1.459 1.00 95.62 90 PRO A N 1
ATOM 664 C CA . PRO A 1 90 ? -3.183 8.706 -2.677 1.00 95.62 90 PRO A CA 1
ATOM 665 C C . PRO A 1 90 ? -1.687 8.800 -2.395 1.00 95.62 90 PRO A C 1
ATOM 667 O O . PRO A 1 90 ? -1.249 9.385 -1.402 1.00 95.62 90 PRO A O 1
ATOM 670 N N . MET A 1 91 ? -0.908 8.251 -3.313 1.00 94.94 91 MET A N 1
ATOM 671 C CA . MET A 1 91 ? 0.539 8.310 -3.262 1.00 94.94 91 MET A CA 1
ATOM 672 C C . MET A 1 91 ? 1.016 9.710 -3.642 1.00 94.94 91 MET A C 1
ATOM 674 O O . MET A 1 91 ? 0.553 10.290 -4.629 1.00 94.94 91 MET A O 1
ATOM 6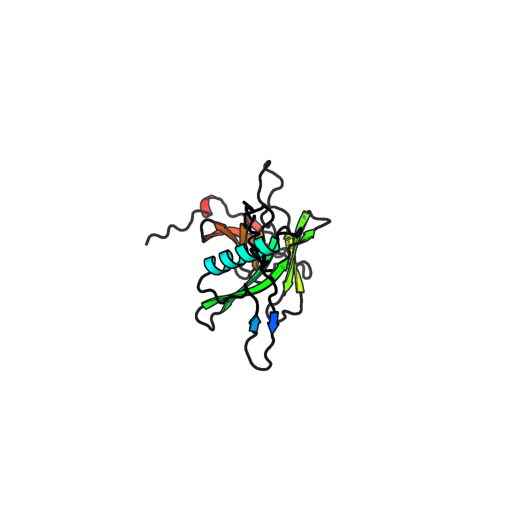78 N N . ARG A 1 92 ? 1.945 10.253 -2.857 1.00 92.69 92 ARG A N 1
ATOM 679 C CA . ARG A 1 92 ? 2.582 11.548 -3.105 1.00 92.69 92 ARG A CA 1
ATOM 680 C C . ARG A 1 92 ? 4.038 11.343 -3.497 1.00 92.69 92 ARG A C 1
ATOM 682 O O . ARG A 1 92 ? 4.718 10.465 -2.970 1.00 92.69 92 ARG A O 1
ATOM 689 N N . GLU A 1 93 ? 4.513 12.174 -4.414 1.00 87.25 93 GLU A N 1
ATOM 690 C CA . GLU A 1 93 ? 5.931 12.253 -4.757 1.00 87.25 93 GLU A CA 1
ATOM 691 C C . GLU A 1 93 ? 6.637 13.164 -3.739 1.00 87.25 93 GLU A C 1
ATOM 693 O O . GLU A 1 93 ? 6.190 14.281 -3.465 1.00 87.25 93 GLU A O 1
ATOM 698 N N . GLY A 1 94 ? 7.728 12.686 -3.145 1.00 74.50 94 GLY A N 1
ATOM 699 C CA . GLY A 1 94 ? 8.531 13.448 -2.196 1.00 74.50 94 GLY A CA 1
ATOM 700 C C . GLY A 1 94 ? 9.391 14.501 -2.897 1.00 74.50 94 GLY A C 1
ATOM 701 O O . GLY A 1 94 ? 10.108 14.192 -3.847 1.00 74.50 94 GLY A O 1
ATOM 702 N N . VAL A 1 95 ? 9.371 15.735 -2.385 1.00 61.75 95 VAL A N 1
ATOM 703 C CA . VAL A 1 95 ? 10.107 16.886 -2.949 1.00 61.75 95 VAL A CA 1
ATOM 704 C C . VAL A 1 95 ? 11.632 16.784 -2.816 1.00 61.75 95 VAL A C 1
ATOM 706 O O . VAL A 1 95 ? 12.338 17.276 -3.690 1.00 61.75 95 VAL A O 1
ATOM 709 N N . GLU A 1 96 ? 12.154 16.138 -1.765 1.00 56.38 96 GLU A N 1
ATOM 710 C CA . GLU A 1 96 ? 13.600 16.158 -1.451 1.00 56.38 96 GLU A CA 1
ATOM 711 C C . GLU A 1 96 ? 14.333 14.825 -1.685 1.00 56.38 96 GLU A C 1
ATOM 713 O O . GLU A 1 96 ? 15.558 14.805 -1.811 1.00 56.38 96 GLU A O 1
ATOM 718 N N . HIS A 1 97 ? 13.613 13.701 -1.776 1.00 54.97 97 HIS A N 1
ATOM 719 C CA . HIS A 1 97 ? 14.224 12.361 -1.801 1.00 54.97 97 HIS A CA 1
ATOM 720 C C . HIS A 1 97 ? 13.793 11.476 -2.978 1.00 54.97 97 HIS A C 1
ATOM 722 O O . HIS A 1 97 ? 14.133 10.294 -2.993 1.00 54.97 97 HIS A O 1
ATOM 728 N N . ALA A 1 98 ? 13.056 12.021 -3.957 1.00 69.38 98 ALA A N 1
ATOM 729 C CA . ALA A 1 98 ? 12.539 11.285 -5.125 1.00 69.38 98 ALA A CA 1
ATOM 730 C C . ALA A 1 98 ? 11.797 9.977 -4.766 1.00 69.38 98 ALA A C 1
ATOM 732 O O . ALA A 1 98 ? 11.710 9.048 -5.571 1.00 69.38 98 ALA A O 1
ATOM 733 N N . GLY A 1 99 ? 11.312 9.886 -3.527 1.00 86.44 99 GLY A N 1
ATOM 734 C CA . GLY A 1 99 ? 10.628 8.723 -2.994 1.00 86.44 99 GLY A CA 1
ATOM 735 C C . GLY A 1 99 ? 9.130 8.945 -2.951 1.00 86.44 99 GLY A C 1
ATOM 736 O O . GLY A 1 99 ? 8.670 10.084 -2.910 1.00 86.44 99 GLY A O 1
ATOM 737 N N . ARG A 1 100 ? 8.371 7.855 -2.940 1.00 92.56 100 ARG A N 1
ATOM 738 C CA . ARG A 1 100 ? 6.913 7.916 -2.857 1.00 92.56 100 ARG A CA 1
ATOM 739 C C . ARG A 1 100 ? 6.442 7.720 -1.419 1.00 92.56 100 ARG A C 1
ATOM 741 O O . ARG A 1 100 ? 7.038 6.936 -0.676 1.00 92.56 100 ARG A O 1
ATOM 748 N N . THR A 1 101 ? 5.391 8.429 -1.023 1.00 95.25 101 THR A N 1
ATOM 749 C CA . THR A 1 101 ? 4.797 8.330 0.317 1.00 95.25 101 THR A CA 1
ATOM 750 C C . THR A 1 101 ? 3.287 8.156 0.270 1.00 95.25 101 THR A C 1
ATOM 752 O O . THR A 1 101 ? 2.637 8.537 -0.703 1.00 95.25 101 THR A O 1
ATOM 755 N N . CYS A 1 102 ? 2.727 7.607 1.344 1.00 96.06 102 CYS A N 1
ATOM 756 C CA . CYS A 1 102 ? 1.292 7.514 1.585 1.00 96.06 102 CYS A CA 1
ATOM 757 C C . CYS A 1 102 ? 0.986 7.858 3.047 1.00 96.06 102 CYS A C 1
ATOM 759 O O . CYS A 1 102 ? 1.763 7.524 3.935 1.00 96.06 102 CYS A O 1
ATOM 761 N N . GLU A 1 103 ? -0.158 8.490 3.304 1.00 96.38 103 GLU A N 1
ATOM 762 C CA . GLU A 1 103 ? -0.653 8.738 4.667 1.00 96.38 103 GLU A CA 1
ATOM 763 C C . GLU A 1 103 ? -1.693 7.672 5.024 1.00 96.38 103 GLU A C 1
ATOM 765 O O . GLU A 1 103 ? -2.824 7.732 4.534 1.00 96.38 103 GLU A O 1
ATOM 770 N N . LEU A 1 104 ? -1.322 6.700 5.852 1.00 95.94 104 LEU A N 1
ATOM 771 C CA . LEU A 1 104 ? -2.168 5.574 6.267 1.00 95.94 104 LEU A CA 1
ATOM 772 C C . LEU A 1 104 ? -2.183 5.466 7.793 1.00 95.94 104 LEU A C 1
ATOM 774 O O . LEU A 1 104 ? -1.247 5.938 8.430 1.00 95.94 104 LEU A O 1
ATOM 778 N N . PRO A 1 105 ? -3.191 4.840 8.413 1.00 93.75 105 PRO A N 1
ATOM 779 C CA . PRO A 1 105 ? -3.099 4.494 9.827 1.00 93.75 105 PRO A CA 1
ATOM 780 C C . PRO A 1 105 ? -1.874 3.621 10.104 1.00 93.75 105 PRO A C 1
ATOM 782 O O . PRO A 1 105 ? -1.700 2.583 9.470 1.00 93.75 105 PRO A O 1
ATOM 785 N N . GLY A 1 106 ? -1.022 4.050 11.036 1.00 86.50 106 GLY A N 1
ATOM 786 C CA . GLY A 1 106 ? 0.113 3.235 11.486 1.00 86.50 106 GLY A CA 1
ATOM 787 C C . GLY A 1 106 ? -0.327 2.074 12.381 1.00 86.50 106 GLY A C 1
ATOM 788 O O . GLY A 1 106 ? 0.320 1.030 12.406 1.00 86.50 106 GLY A O 1
ATOM 789 N N . ASP A 1 107 ? -1.454 2.257 13.071 1.00 84.31 107 ASP A N 1
ATOM 790 C CA . ASP A 1 107 ? -2.116 1.259 13.901 1.00 84.31 107 ASP A CA 1
ATOM 791 C C . ASP A 1 107 ? -3.550 1.041 13.382 1.00 84.31 107 ASP A C 1
ATOM 793 O O . ASP A 1 107 ? -4.375 1.959 13.461 1.00 84.31 107 ASP A O 1
ATOM 797 N N . PRO A 1 108 ? -3.882 -0.153 12.856 1.00 75.88 108 PRO A N 1
ATOM 798 C CA . PRO A 1 108 ? -5.240 -0.486 12.434 1.00 75.88 108 PRO A CA 1
ATOM 799 C C . PRO A 1 108 ? -6.293 -0.348 13.545 1.00 75.88 108 PRO A C 1
ATOM 801 O O . PRO A 1 108 ? -7.459 -0.102 13.236 1.00 75.88 108 PRO A O 1
ATOM 804 N N . ALA A 1 109 ? -5.904 -0.470 14.821 1.00 79.00 109 ALA A N 1
ATOM 805 C CA . ALA A 1 109 ? -6.791 -0.275 15.969 1.00 79.00 109 ALA A CA 1
ATOM 806 C C . ALA A 1 109 ? -7.036 1.209 16.303 1.00 79.00 109 ALA A C 1
ATOM 808 O O . ALA A 1 109 ? -7.951 1.526 17.064 1.00 79.00 109 ALA A O 1
ATOM 809 N N . ALA A 1 110 ? -6.253 2.125 15.724 1.00 82.50 110 ALA A N 1
ATOM 810 C CA . ALA A 1 110 ? -6.386 3.568 15.896 1.00 82.50 110 ALA A CA 1
ATOM 811 C C . ALA A 1 110 ? -6.459 4.287 14.529 1.00 82.50 110 ALA A C 1
ATOM 813 O O . ALA A 1 110 ? -5.597 5.113 14.216 1.00 82.50 110 ALA A O 1
ATOM 814 N N . PRO A 1 111 ? -7.513 4.049 13.720 1.00 81.44 111 PRO A N 1
ATOM 815 C CA . PRO A 1 111 ? -7.610 4.517 12.329 1.00 81.44 111 PRO A CA 1
ATOM 816 C C . PRO A 1 111 ? -7.567 6.047 12.164 1.00 81.44 111 PRO A C 1
ATOM 818 O O . PRO A 1 111 ? -7.230 6.563 11.098 1.00 81.44 111 PRO A O 1
ATOM 821 N N . ALA A 1 112 ? -7.877 6.800 13.224 1.00 84.62 112 ALA A N 1
ATOM 822 C CA . ALA A 1 112 ? -7.773 8.258 13.231 1.00 84.62 112 ALA A CA 1
ATOM 823 C C . ALA A 1 112 ? -6.318 8.770 13.286 1.00 84.62 112 ALA A C 1
ATOM 825 O O . ALA A 1 112 ? -6.054 9.907 12.888 1.00 84.62 112 ALA A O 1
ATOM 826 N N . SER A 1 113 ? -5.375 7.958 13.776 1.00 87.62 113 SER A N 1
ATOM 827 C CA . SER A 1 113 ? -3.959 8.311 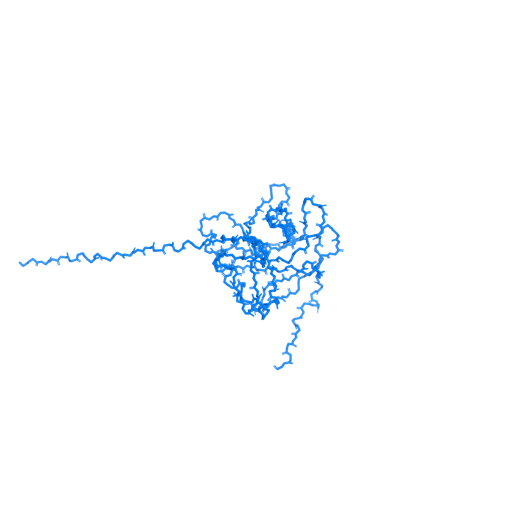13.875 1.00 87.62 113 SER A CA 1
ATOM 828 C C . SER A 1 113 ? -3.229 7.886 12.604 1.00 87.62 113 SER A C 1
ATOM 830 O O . SER A 1 113 ? -2.871 6.724 12.417 1.00 87.62 113 SER A O 1
ATOM 832 N N . LYS A 1 114 ? -3.049 8.841 11.689 1.00 93.19 114 LYS A N 1
ATOM 833 C CA . LYS A 1 114 ? -2.334 8.610 10.431 1.00 93.19 114 LYS A CA 1
ATOM 834 C C . LYS A 1 114 ? -0.834 8.776 10.625 1.00 93.19 114 LYS A C 1
ATOM 836 O O . LYS A 1 114 ? -0.403 9.718 11.285 1.00 93.19 114 LYS A O 1
ATOM 841 N N . SER A 1 115 ? -0.088 7.906 9.959 1.00 95.00 115 SER A N 1
ATOM 842 C CA . SER A 1 115 ? 1.352 7.970 9.800 1.00 95.00 115 SER A CA 1
ATOM 843 C C . SER A 1 115 ? 1.769 8.042 8.340 1.00 95.00 115 SER A C 1
ATOM 845 O O . SER A 1 115 ? 1.021 7.657 7.434 1.00 95.00 115 SER A O 1
ATOM 847 N N . VAL A 1 116 ? 2.986 8.527 8.105 1.00 95.56 116 VAL A N 1
ATOM 848 C CA . VAL A 1 116 ? 3.560 8.577 6.758 1.00 95.56 116 VAL A CA 1
ATOM 849 C C . VAL A 1 116 ? 4.343 7.298 6.467 1.00 95.56 116 VAL A C 1
ATOM 851 O O . VAL A 1 116 ? 5.429 7.073 6.999 1.00 95.56 116 VAL A O 1
ATOM 854 N N . LEU A 1 117 ? 3.810 6.473 5.567 1.00 96.44 117 LEU A N 1
ATOM 855 C CA . LEU A 1 117 ? 4.527 5.357 4.961 1.00 96.44 117 LEU A CA 1
ATOM 856 C C . LEU A 1 117 ? 5.434 5.886 3.847 1.00 96.44 117 LEU A C 1
ATOM 858 O O . LEU A 1 117 ? 4.954 6.425 2.849 1.00 96.44 117 LEU A O 1
ATOM 862 N N . PHE A 1 118 ? 6.740 5.682 3.987 1.00 95.56 118 PHE A N 1
ATOM 863 C CA . PHE A 1 118 ? 7.734 5.934 2.952 1.00 95.56 118 PHE A CA 1
ATOM 864 C C . PHE A 1 118 ? 8.098 4.653 2.212 1.00 95.56 118 PHE A C 1
ATOM 866 O O . PHE A 1 118 ? 8.577 3.682 2.800 1.00 95.56 118 PHE A O 1
ATOM 873 N N . LEU A 1 119 ? 7.902 4.697 0.895 1.00 94.44 119 LEU A N 1
ATOM 874 C CA . LEU A 1 119 ? 8.154 3.595 -0.033 1.00 94.44 119 LEU A CA 1
ATOM 875 C C . LEU A 1 119 ? 9.527 3.701 -0.706 1.00 94.44 119 LEU A C 1
ATOM 877 O O . LEU A 1 119 ? 9.954 2.806 -1.441 1.00 94.44 119 LEU A O 1
ATOM 881 N N . GLY A 1 120 ? 10.219 4.812 -0.456 1.00 88.25 120 GLY A N 1
ATOM 882 C CA . GLY A 1 120 ? 11.486 5.141 -1.078 1.00 88.25 120 GLY A CA 1
ATOM 883 C C . GLY A 1 120 ? 11.383 5.422 -2.571 1.00 88.25 120 GLY A C 1
ATOM 884 O O .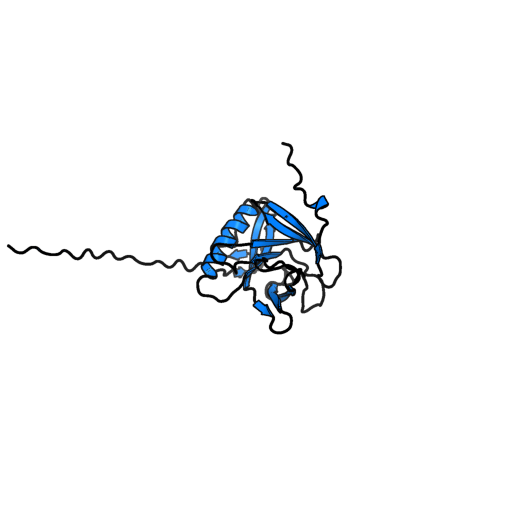 GLY A 1 120 ? 10.300 5.561 -3.147 1.00 88.25 120 GLY A O 1
ATOM 885 N N . ALA A 1 121 ? 12.550 5.583 -3.187 1.00 75.81 121 ALA A N 1
ATOM 886 C CA . ALA A 1 121 ? 12.688 5.762 -4.626 1.00 75.81 121 ALA A CA 1
ATOM 887 C C . ALA A 1 121 ? 12.563 4.414 -5.352 1.00 75.81 121 ALA A C 1
ATOM 889 O O . ALA A 1 121 ? 12.477 3.365 -4.712 1.00 75.81 121 ALA A O 1
ATOM 890 N N . ALA A 1 122 ? 12.574 4.431 -6.687 1.00 64.81 122 ALA A N 1
ATOM 891 C CA . ALA A 1 122 ? 12.673 3.200 -7.464 1.00 64.81 122 ALA A CA 1
ATOM 892 C C . ALA A 1 122 ? 13.959 2.441 -7.093 1.00 64.81 122 ALA A C 1
ATOM 894 O O . ALA A 1 122 ? 15.042 3.032 -7.057 1.00 64.81 122 ALA A O 1
ATOM 895 N N . LEU A 1 123 ? 13.846 1.134 -6.844 1.00 59.81 123 LEU A N 1
ATOM 896 C CA . LEU A 1 123 ? 15.008 0.270 -6.631 1.00 59.81 123 LEU A CA 1
ATOM 897 C C . LEU A 1 123 ? 15.753 0.191 -7.976 1.00 59.81 123 LEU A C 1
ATOM 899 O O . LEU A 1 123 ? 15.313 -0.507 -8.884 1.00 59.81 123 LEU A O 1
ATOM 903 N N . GLU A 1 124 ? 16.826 0.988 -8.059 1.00 50.59 124 GLU A N 1
ATOM 904 C CA . GLU A 1 124 ? 17.807 1.186 -9.141 1.00 50.59 124 GLU A CA 1
ATOM 905 C C . GLU A 1 124 ? 17.512 2.231 -10.234 1.00 50.59 124 GLU A C 1
ATOM 907 O O . GLU A 1 124 ? 17.088 1.944 -11.351 1.00 50.59 124 GLU A O 1
ATOM 912 N N . ALA A 1 125 ? 17.986 3.449 -9.974 1.00 42.25 125 ALA A N 1
ATOM 913 C CA . ALA A 1 125 ? 18.379 4.448 -10.967 1.00 42.25 125 ALA A CA 1
ATOM 914 C C . ALA A 1 125 ? 19.575 4.017 -11.870 1.00 42.25 125 ALA A C 1
ATOM 916 O O . ALA A 1 125 ? 20.400 4.857 -12.224 1.00 42.25 125 ALA A O 1
ATOM 917 N N . LEU A 1 126 ? 19.721 2.731 -12.236 1.00 45.69 126 LEU A N 1
ATOM 918 C CA . LEU A 1 126 ? 20.936 2.207 -12.891 1.00 45.69 126 LEU A CA 1
ATOM 919 C C . LEU A 1 126 ? 20.757 1.543 -14.268 1.00 45.69 126 LEU A C 1
ATOM 921 O O . LEU A 1 126 ? 21.775 1.279 -14.898 1.00 45.69 126 LEU A O 1
ATOM 925 N N . ASN A 1 127 ? 19.547 1.314 -14.800 1.00 42.31 127 ASN A N 1
ATOM 926 C CA . ASN A 1 127 ? 19.406 0.570 -16.067 1.00 42.31 127 ASN A CA 1
ATOM 927 C C . ASN A 1 127 ? 18.283 1.073 -17.008 1.00 42.31 127 ASN A C 1
ATOM 929 O O . ASN A 1 127 ? 17.230 0.458 -17.125 1.00 42.31 127 ASN A O 1
ATOM 933 N N . GLY A 1 128 ? 18.567 2.141 -17.765 1.00 44.25 128 GLY A N 1
ATOM 934 C CA . GLY A 1 128 ? 17.976 2.406 -19.090 1.00 44.25 128 GLY A CA 1
ATOM 935 C C . GLY A 1 128 ? 16.539 2.972 -19.178 1.00 44.25 128 GLY A C 1
ATOM 936 O O . GLY A 1 128 ? 15.810 3.050 -18.191 1.00 44.25 128 GLY A O 1
ATOM 937 N N . PRO A 1 129 ? 16.121 3.414 -20.382 1.00 44.84 129 PRO A N 1
ATOM 938 C CA . PRO A 1 129 ? 14.773 3.926 -20.636 1.00 44.84 129 PRO A CA 1
ATOM 939 C C . PRO A 1 129 ? 13.719 2.803 -20.585 1.00 44.84 129 PRO A C 1
ATOM 941 O O . PRO A 1 129 ? 13.863 1.792 -21.268 1.00 44.84 129 PRO A O 1
ATOM 944 N N . GLY A 1 130 ? 12.639 3.004 -19.814 1.00 57.56 130 GLY A N 1
ATOM 945 C CA . GLY A 1 130 ? 11.475 2.097 -19.755 1.00 57.56 130 GLY A CA 1
ATOM 946 C C . GLY A 1 130 ? 11.251 1.344 -18.434 1.00 57.56 130 GLY A C 1
ATOM 947 O O . GLY A 1 130 ? 10.400 0.458 -18.384 1.00 57.56 130 GLY A O 1
ATOM 948 N N . TRP A 1 131 ? 11.987 1.667 -17.368 1.00 65.44 131 TRP A N 1
ATOM 949 C CA . TRP A 1 131 ? 11.833 1.017 -16.061 1.00 65.44 131 TRP A CA 1
ATOM 950 C C . TRP A 1 131 ? 10.520 1.396 -15.346 1.00 65.44 131 TRP A C 1
ATOM 952 O O . TRP A 1 131 ? 10.111 2.558 -15.358 1.00 65.44 131 TRP A O 1
ATOM 962 N N . LYS A 1 132 ? 9.876 0.414 -14.697 1.00 76.81 132 LYS A N 1
ATOM 963 C CA . LYS A 1 132 ? 8.683 0.604 -13.853 1.00 76.81 132 LYS A CA 1
ATOM 964 C C . LYS A 1 132 ? 9.107 0.803 -12.401 1.00 76.81 132 LYS A C 1
ATOM 966 O O . LYS A 1 132 ? 9.946 0.058 -11.904 1.00 76.81 132 LYS A O 1
ATOM 971 N N . TRP A 1 133 ? 8.531 1.793 -11.725 1.00 86.50 133 TRP A N 1
ATOM 972 C CA . TRP A 1 133 ? 8.831 2.056 -10.319 1.00 86.50 133 TRP A CA 1
ATOM 973 C C . TRP A 1 133 ? 8.497 0.834 -9.442 1.00 86.50 133 TRP A C 1
ATOM 975 O O . TRP A 1 133 ? 7.506 0.143 -9.673 1.00 86.50 133 TRP A O 1
ATOM 985 N N . GLN A 1 134 ? 9.335 0.581 -8.436 1.00 88.50 134 GLN A N 1
ATOM 986 C CA . GLN A 1 134 ? 9.118 -0.441 -7.411 1.00 88.50 134 GLN A CA 1
ATOM 987 C C . GLN A 1 134 ? 9.585 0.095 -6.052 1.00 88.50 134 GLN A C 1
ATOM 989 O O . GLN A 1 134 ? 10.582 0.830 -6.027 1.00 88.50 134 GLN A O 1
ATOM 994 N N . PRO A 1 135 ? 8.906 -0.250 -4.942 1.00 92.31 135 PRO A N 1
ATOM 995 C CA . PRO A 1 135 ? 9.284 0.233 -3.621 1.00 92.31 135 PRO A CA 1
ATOM 996 C C . PRO A 1 135 ? 10.689 -0.252 -3.242 1.00 92.31 135 PRO A C 1
ATOM 998 O O . PRO A 1 135 ? 11.083 -1.377 -3.551 1.00 92.31 135 PRO A O 1
ATOM 1001 N N . THR A 1 136 ? 11.443 0.610 -2.561 1.00 92.88 136 THR A N 1
ATOM 1002 C CA . THR A 1 136 ? 12.739 0.293 -1.925 1.00 92.88 136 THR A CA 1
ATOM 1003 C C . THR A 1 136 ? 12.640 0.236 -0.410 1.00 92.88 136 THR A C 1
ATOM 1005 O O . THR A 1 136 ? 13.547 -0.291 0.235 1.00 92.88 136 THR A O 1
ATOM 1008 N N . HIS A 1 137 ? 11.565 0.799 0.144 1.00 94.81 137 HIS A N 1
ATOM 1009 C CA . HIS A 1 137 ? 11.338 0.896 1.573 1.00 94.81 137 HIS A CA 1
ATOM 1010 C C . HIS A 1 137 ? 9.905 0.513 1.948 1.00 94.81 137 HIS A C 1
ATOM 1012 O O . HIS A 1 137 ? 8.989 0.646 1.142 1.00 94.81 137 HIS A O 1
ATOM 1018 N N . PHE A 1 138 ? 9.730 0.102 3.198 1.00 96.69 138 PHE A N 1
ATOM 1019 C CA . PHE A 1 138 ? 8.479 0.167 3.950 1.00 96.69 138 PHE A CA 1
ATOM 1020 C C . PHE A 1 138 ? 8.799 0.732 5.337 1.00 96.69 138 PHE A C 1
ATOM 1022 O O . PHE A 1 138 ? 9.004 -0.005 6.300 1.00 96.69 138 PHE A O 1
ATOM 1029 N N . LEU A 1 139 ? 8.929 2.057 5.409 1.00 96.00 139 LEU A N 1
ATOM 1030 C CA . LEU A 1 139 ? 9.351 2.793 6.603 1.00 96.00 139 LEU A CA 1
ATOM 1031 C C . LEU A 1 139 ? 8.203 3.674 7.107 1.00 96.00 139 LEU A C 1
ATOM 1033 O O . LEU A 1 139 ? 7.660 4.467 6.340 1.00 96.00 139 LEU A O 1
ATOM 1037 N N . ASN A 1 140 ? 7.875 3.591 8.392 1.00 96.00 140 ASN A N 1
ATOM 1038 C CA . ASN A 1 140 ? 7.083 4.609 9.070 1.00 96.00 140 ASN A CA 1
ATOM 1039 C C . ASN A 1 140 ? 7.991 5.820 9.343 1.00 96.00 140 ASN A C 1
ATOM 1041 O O . ASN A 1 140 ? 8.911 5.738 10.156 1.00 96.00 140 ASN A O 1
ATOM 1045 N N . GLN A 1 141 ? 7.776 6.939 8.645 1.00 93.62 141 GLN A N 1
ATOM 1046 C CA . GLN A 1 141 ? 8.636 8.120 8.798 1.00 93.62 141 GLN A CA 1
ATOM 1047 C C . GLN A 1 141 ? 8.497 8.793 10.161 1.00 93.62 141 GLN A C 1
ATOM 1049 O O . GLN A 1 141 ? 9.438 9.455 10.593 1.00 93.62 141 GLN A O 1
ATOM 1054 N N . ASP A 1 142 ? 7.359 8.628 10.833 1.00 93.12 142 ASP A N 1
ATOM 1055 C CA . ASP A 1 142 ? 7.106 9.296 12.107 1.00 93.12 142 ASP A CA 1
ATOM 1056 C C . ASP A 1 142 ? 7.861 8.610 13.247 1.00 93.12 142 ASP A C 1
ATOM 1058 O O . ASP A 1 142 ? 8.392 9.278 14.135 1.00 93.12 142 ASP A O 1
ATOM 1062 N N . THR A 1 143 ? 7.933 7.275 13.213 1.00 94.75 143 THR A N 1
ATOM 1063 C CA . THR A 1 143 ? 8.642 6.478 14.227 1.00 94.75 143 THR A CA 1
ATOM 1064 C C . THR A 1 143 ? 10.085 6.162 13.834 1.00 94.75 143 THR A C 1
ATOM 1066 O O . THR A 1 143 ? 10.912 5.896 14.702 1.00 94.75 143 THR A O 1
ATOM 1069 N N . GLY A 1 144 ? 10.412 6.198 12.540 1.00 94.56 144 GLY A N 1
ATOM 1070 C CA . GLY A 1 144 ? 11.695 5.724 12.015 1.00 94.56 144 GLY A CA 1
ATOM 1071 C C . GLY A 1 144 ? 11.821 4.196 11.989 1.00 94.56 144 GLY A C 1
ATOM 1072 O O . GLY A 1 144 ? 12.915 3.688 11.740 1.00 94.56 144 GLY A O 1
ATOM 1073 N N . GLU A 1 145 ? 10.721 3.481 12.231 1.00 95.62 145 GLU A N 1
ATOM 1074 C CA . GLU A 1 145 ? 10.663 2.022 12.278 1.00 95.62 145 GLU A CA 1
ATOM 1075 C C . GLU A 1 145 ? 10.063 1.434 10.998 1.00 95.62 145 GLU A C 1
ATOM 1077 O O . GLU A 1 145 ? 9.423 2.111 10.191 1.00 95.62 145 GLU A O 1
ATOM 1082 N N . THR A 1 146 ? 10.235 0.128 10.822 1.00 95.88 146 THR A N 1
ATOM 1083 C CA . THR A 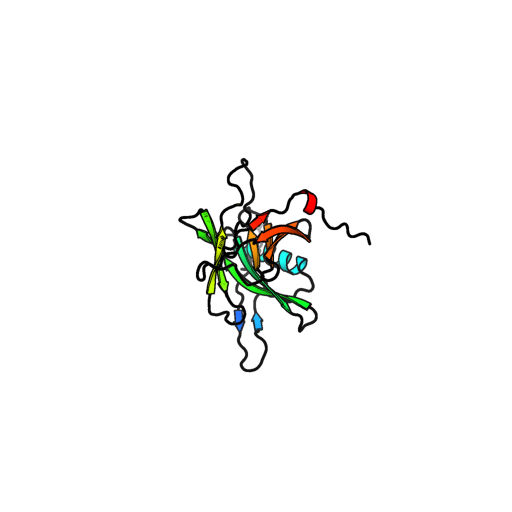1 146 ? 9.607 -0.612 9.727 1.00 95.88 146 THR A CA 1
ATOM 1084 C C . THR A 1 146 ? 8.090 -0.549 9.847 1.00 95.88 146 THR A C 1
ATOM 1086 O O . THR A 1 146 ? 7.537 -0.664 10.939 1.00 95.88 146 THR A O 1
ATOM 1089 N N . TRP A 1 147 ? 7.417 -0.374 8.712 1.00 96.94 147 TRP A N 1
ATOM 1090 C CA . TRP A 1 147 ? 5.962 -0.345 8.660 1.00 96.94 147 TRP A CA 1
ATOM 1091 C C . TRP A 1 147 ? 5.366 -1.652 9.201 1.00 96.94 147 TRP A C 1
ATOM 1093 O O . TRP A 1 147 ? 5.793 -2.734 8.815 1.00 96.94 147 TRP A O 1
ATOM 1103 N N . GLY A 1 148 ? 4.392 -1.564 10.107 1.00 95.19 148 GLY A N 1
ATOM 1104 C CA . GLY A 1 148 ? 3.870 -2.742 10.809 1.00 95.19 148 GLY A CA 1
ATOM 1105 C C . GLY A 1 148 ? 2.674 -3.424 10.142 1.00 95.19 148 GLY A C 1
ATOM 1106 O O . GLY A 1 148 ? 2.381 -4.569 10.473 1.00 95.19 148 GLY A O 1
ATOM 1107 N N . ALA A 1 149 ? 1.975 -2.739 9.233 1.00 95.81 149 ALA A N 1
ATOM 1108 C CA . ALA A 1 149 ? 0.681 -3.181 8.717 1.00 95.81 149 ALA A CA 1
ATOM 1109 C C . ALA A 1 149 ? 0.753 -3.722 7.283 1.00 95.81 149 ALA A C 1
ATOM 1111 O O . ALA A 1 149 ? 1.503 -3.222 6.439 1.00 95.81 149 ALA A O 1
ATOM 1112 N N . ASP A 1 150 ? -0.093 -4.706 6.990 1.00 97.19 150 ASP A N 1
ATOM 1113 C CA . ASP A 1 150 ? -0.227 -5.280 5.655 1.00 97.19 150 ASP A CA 1
ATOM 1114 C C . ASP A 1 150 ? -0.738 -4.220 4.673 1.00 97.19 150 ASP A C 1
ATOM 1116 O O . ASP A 1 150 ? -1.725 -3.519 4.915 1.00 97.19 150 ASP A O 1
ATOM 1120 N N . THR A 1 151 ? 0.001 -4.041 3.579 1.00 97.94 151 THR A N 1
ATOM 1121 C CA . THR A 1 151 ? -0.193 -2.918 2.660 1.00 97.94 151 THR A CA 1
ATOM 1122 C C . THR A 1 151 ? -0.095 -3.363 1.208 1.00 97.94 151 THR A C 1
ATOM 1124 O O . THR A 1 151 ? 0.879 -3.997 0.801 1.00 97.94 151 THR A O 1
ATOM 1127 N N . LEU A 1 152 ? -1.077 -2.971 0.402 1.00 98.38 152 LEU A N 1
ATOM 1128 C CA . LEU A 1 152 ? -1.019 -3.025 -1.054 1.00 98.38 152 LEU A CA 1
ATOM 1129 C C . LEU A 1 152 ? -0.612 -1.656 -1.598 1.00 98.38 152 LEU A C 1
ATOM 1131 O O . LEU A 1 152 ? -1.108 -0.617 -1.164 1.00 98.38 152 LEU A O 1
ATOM 1135 N N . VAL A 1 153 ? 0.280 -1.655 -2.579 1.00 97.81 153 VAL A N 1
ATOM 1136 C CA . VAL A 1 153 ? 0.789 -0.458 -3.245 1.00 97.81 153 VAL A CA 1
ATOM 1137 C C . VAL A 1 153 ? 0.461 -0.558 -4.727 1.00 97.81 153 VAL A C 1
ATOM 1139 O O . VAL A 1 153 ? 1.018 -1.393 -5.441 1.00 97.81 153 VAL A O 1
ATOM 1142 N N . PHE A 1 154 ? -0.426 0.315 -5.186 1.00 97.31 154 PHE A N 1
ATOM 1143 C CA . PHE A 1 154 ? 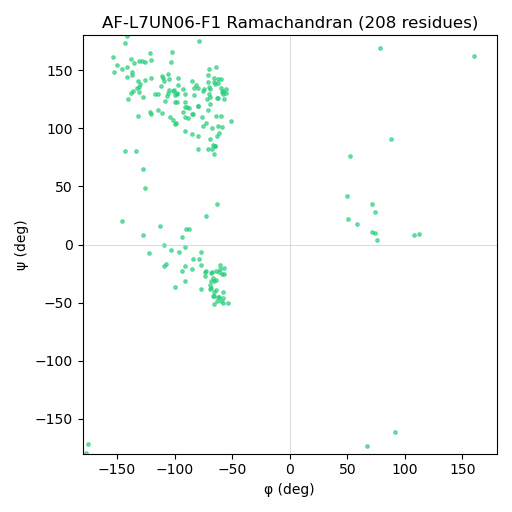-0.931 0.362 -6.551 1.00 97.31 154 PHE A CA 1
ATOM 1144 C C . PHE A 1 154 ? -0.226 1.485 -7.313 1.00 97.31 154 PHE A C 1
ATOM 1146 O O . PHE A 1 154 ? -0.496 2.663 -7.086 1.00 97.31 154 PHE A O 1
ATOM 1153 N N . ASP A 1 155 ? 0.676 1.136 -8.225 1.00 94.81 155 ASP A N 1
ATOM 1154 C CA . ASP A 1 155 ? 1.280 2.070 -9.174 1.00 94.81 155 ASP A CA 1
ATOM 1155 C C . ASP A 1 155 ? 0.407 2.145 -10.426 1.00 94.81 155 ASP A C 1
ATOM 1157 O O . ASP A 1 155 ? 0.339 1.205 -11.225 1.00 94.81 155 ASP A O 1
ATOM 1161 N N . VAL A 1 156 ? -0.270 3.279 -10.585 1.00 93.81 156 VAL A N 1
ATOM 1162 C CA . VAL A 1 156 ? -1.167 3.552 -11.711 1.00 93.81 156 VAL A CA 1
ATOM 1163 C C . VAL A 1 156 ? -0.614 4.650 -12.611 1.00 93.81 156 VAL A C 1
ATOM 1165 O O . VAL A 1 156 ? -1.357 5.176 -13.428 1.00 93.81 156 VAL A O 1
ATOM 1168 N N . ALA A 1 157 ? 0.673 5.003 -12.505 1.00 87.75 157 ALA A N 1
ATOM 1169 C CA . ALA A 1 157 ? 1.286 6.140 -13.199 1.00 87.75 157 ALA A CA 1
ATOM 1170 C C . ALA A 1 157 ? 1.248 6.052 -14.739 1.00 87.75 157 ALA A C 1
ATOM 1172 O O . ALA A 1 157 ? 1.274 7.078 -15.423 1.00 87.75 157 ALA A O 1
ATOM 1173 N N . SER A 1 158 ? 1.135 4.857 -15.318 1.00 86.88 158 SER A N 1
ATOM 1174 C CA . SER A 1 158 ? 1.002 4.680 -16.770 1.00 86.88 158 SER A CA 1
ATOM 1175 C C . SER A 1 158 ? -0.460 4.405 -17.163 1.00 86.88 158 SER A C 1
ATOM 1177 O O . SER A 1 158 ? -1.115 3.586 -16.516 1.00 86.88 158 SER A O 1
ATOM 1179 N N . PRO A 1 159 ? -1.015 5.096 -18.183 1.00 84.56 159 PRO A N 1
ATOM 1180 C CA . PRO A 1 159 ? -2.396 4.880 -18.617 1.00 84.56 159 PRO A CA 1
ATOM 1181 C C . PRO A 1 159 ? -2.677 3.414 -18.965 1.00 84.56 159 PRO A C 1
ATOM 1183 O O . PRO A 1 159 ? -1.897 2.786 -19.675 1.00 84.56 159 PRO A O 1
ATOM 1186 N N . GLY A 1 160 ? -3.802 2.884 -18.478 1.00 88.75 160 GLY A N 1
ATOM 1187 C CA . GLY A 1 160 ? -4.228 1.506 -18.750 1.00 88.75 160 GLY A CA 1
ATOM 1188 C C . GLY A 1 160 ? -3.398 0.426 -18.051 1.00 88.75 160 GLY A C 1
ATOM 1189 O O . GLY A 1 160 ? -3.547 -0.748 -18.372 1.00 88.75 160 GLY A O 1
ATOM 1190 N N . THR A 1 161 ? -2.524 0.799 -17.115 1.00 91.50 161 THR A N 1
ATOM 1191 C CA . THR A 1 161 ? -1.730 -0.160 -16.342 1.00 91.50 161 THR A CA 1
ATOM 1192 C C . THR A 1 161 ? -1.905 0.071 -14.849 1.00 91.50 161 THR A C 1
ATOM 1194 O O . THR A 1 161 ? -1.918 1.214 -14.395 1.00 91.50 161 THR A O 1
ATOM 1197 N N . CYS A 1 162 ? -1.970 -1.025 -14.099 1.00 95.25 162 CYS A N 1
ATOM 1198 C CA . CYS A 1 162 ? -1.949 -1.045 -12.644 1.00 95.25 162 CYS A CA 1
ATOM 1199 C C . CYS A 1 162 ? -0.919 -2.092 -12.215 1.00 95.25 162 CYS A C 1
ATOM 1201 O O . CYS A 1 162 ? -1.100 -3.280 -12.475 1.00 95.25 162 CYS A O 1
ATOM 1203 N N . THR A 1 163 ? 0.200 -1.656 -11.637 1.00 95.00 163 THR A N 1
ATOM 1204 C CA . THR A 1 163 ? 1.195 -2.571 -11.057 1.00 95.00 163 THR A CA 1
ATOM 1205 C C . THR A 1 163 ? 0.981 -2.612 -9.557 1.00 95.00 163 THR A C 1
ATOM 1207 O O . THR A 1 163 ? 0.930 -1.562 -8.924 1.00 95.00 163 THR A O 1
ATOM 1210 N N . VAL A 1 164 ? 0.871 -3.808 -8.985 1.00 97.19 164 VAL A N 1
ATOM 1211 C CA . VAL A 1 164 ? 0.552 -3.969 -7.564 1.00 97.19 164 VAL A CA 1
ATOM 1212 C C . VAL A 1 164 ? 1.699 -4.649 -6.847 1.00 97.19 164 VAL A C 1
ATOM 1214 O O . VAL A 1 164 ? 2.178 -5.698 -7.282 1.00 97.19 164 VAL A O 1
ATOM 1217 N N . HIS A 1 165 ? 2.128 -4.043 -5.747 1.00 97.06 165 HIS A N 1
ATOM 1218 C CA . HIS A 1 165 ? 3.073 -4.630 -4.811 1.00 97.06 165 HIS A CA 1
ATOM 1219 C C . HIS A 1 165 ? 2.356 -4.918 -3.498 1.00 97.06 165 HIS A C 1
ATOM 1221 O O . HIS A 1 165 ? 1.583 -4.085 -3.030 1.00 97.06 165 HIS A O 1
ATOM 1227 N N . GLY A 1 166 ? 2.603 -6.087 -2.920 1.00 97.31 166 GLY A N 1
ATOM 1228 C CA . GLY A 1 166 ? 2.107 -6.444 -1.597 1.00 97.31 166 GLY A CA 1
ATOM 1229 C C . GLY A 1 166 ? 3.233 -6.388 -0.579 1.00 97.31 166 GLY A C 1
ATOM 1230 O O . GLY A 1 166 ? 4.360 -6.779 -0.880 1.00 97.31 166 GLY A O 1
ATOM 1231 N N . TYR A 1 167 ? 2.930 -5.924 0.623 1.00 97.69 167 TYR A N 1
ATOM 1232 C CA . TYR A 1 167 ? 3.800 -6.005 1.784 1.00 97.69 167 TYR A CA 1
ATOM 1233 C C . TYR A 1 167 ? 3.029 -6.624 2.936 1.00 97.69 167 TYR A C 1
ATOM 1235 O O . TYR A 1 167 ? 1.947 -6.151 3.274 1.00 97.69 167 TYR A O 1
ATOM 1243 N N . ILE A 1 168 ? 3.600 -7.674 3.520 1.00 96.62 168 ILE A N 1
ATOM 1244 C CA . ILE A 1 168 ? 3.054 -8.326 4.708 1.00 96.62 168 ILE A CA 1
ATOM 1245 C C . ILE A 1 168 ? 3.905 -7.892 5.898 1.00 96.62 168 ILE A C 1
ATOM 1247 O O . ILE A 1 168 ? 5.065 -8.299 6.000 1.00 96.62 168 ILE A O 1
ATOM 1251 N N . GLY A 1 169 ? 3.346 -7.076 6.790 1.00 93.88 169 GLY A N 1
ATOM 1252 C CA . GLY A 1 169 ? 4.056 -6.439 7.901 1.00 93.88 169 GLY A CA 1
ATOM 1253 C C . GLY A 1 169 ? 4.730 -7.445 8.826 1.00 93.88 169 GLY A C 1
ATOM 1254 O O . GLY A 1 169 ? 5.893 -7.279 9.198 1.00 93.88 169 GLY A O 1
ATOM 1255 N N . PHE A 1 170 ? 4.047 -8.556 9.110 1.00 94.38 170 PHE A N 1
ATOM 1256 C CA . PHE A 1 170 ? 4.582 -9.615 9.964 1.00 94.38 170 PHE A CA 1
ATOM 1257 C C . PHE A 1 170 ? 5.804 -10.321 9.358 1.00 94.38 170 PHE A C 1
ATOM 1259 O O . PHE A 1 170 ? 6.834 -10.463 10.014 1.00 94.38 170 PHE A O 1
ATOM 1266 N N . SER A 1 171 ? 5.704 -10.774 8.104 1.00 95.88 171 SER A N 1
ATOM 1267 C CA . SER A 1 171 ? 6.787 -11.526 7.447 1.00 95.88 171 SER A CA 1
ATOM 1268 C C . SER A 1 171 ? 7.852 -10.624 6.828 1.00 95.88 171 SER A C 1
ATOM 1270 O O . SER A 1 171 ? 8.914 -11.107 6.434 1.00 95.88 171 SER A O 1
ATOM 1272 N N . ARG A 1 172 ? 7.568 -9.320 6.727 1.00 96.62 172 ARG A N 1
ATOM 1273 C CA . ARG A 1 172 ? 8.392 -8.309 6.063 1.00 96.62 172 ARG A CA 1
ATOM 1274 C C . ARG A 1 172 ? 8.662 -8.610 4.583 1.00 96.62 172 ARG A C 1
ATOM 1276 O O . ARG A 1 172 ? 9.574 -8.027 3.998 1.00 96.62 172 ARG A O 1
ATOM 1283 N N . VAL A 1 173 ? 7.884 -9.494 3.959 1.00 96.38 173 VAL A N 1
ATOM 1284 C CA . VAL A 1 173 ? 8.048 -9.876 2.551 1.00 96.38 173 VAL A CA 1
ATOM 1285 C C . VAL A 1 173 ? 7.363 -8.858 1.650 1.00 96.38 173 VAL A C 1
ATOM 1287 O O . VAL A 1 173 ? 6.219 -8.470 1.884 1.00 96.38 173 VAL A O 1
ATOM 1290 N N . VAL A 1 174 ? 8.067 -8.467 0.588 1.00 96.31 174 VAL A N 1
ATOM 1291 C CA . VAL A 1 174 ? 7.545 -7.633 -0.492 1.00 96.31 174 VAL A CA 1
ATOM 1292 C C . VAL A 1 174 ? 7.337 -8.502 -1.721 1.00 96.31 174 VAL A C 1
ATOM 1294 O O . VAL A 1 174 ? 8.244 -9.202 -2.175 1.00 96.31 174 VAL A O 1
ATOM 1297 N N . THR A 1 175 ? 6.139 -8.440 -2.277 1.00 95.81 175 THR A N 1
ATOM 1298 C CA . THR A 1 175 ? 5.706 -9.203 -3.446 1.00 95.81 175 THR A CA 1
ATOM 1299 C C . THR A 1 175 ? 5.266 -8.267 -4.565 1.00 95.81 175 THR A C 1
ATOM 1301 O O . THR A 1 175 ? 5.014 -7.081 -4.347 1.00 95.81 175 THR A O 1
ATOM 1304 N N . ARG A 1 176 ? 5.153 -8.796 -5.782 1.00 95.06 176 ARG A N 1
ATOM 1305 C CA . ARG A 1 176 ? 4.531 -8.121 -6.923 1.00 95.06 176 ARG A CA 1
ATOM 1306 C C . ARG A 1 176 ? 3.514 -9.036 -7.569 1.00 95.06 176 ARG A C 1
ATOM 1308 O O . ARG A 1 176 ? 3.806 -10.212 -7.781 1.00 95.06 176 ARG A O 1
ATOM 1315 N N . ARG A 1 177 ? 2.367 -8.479 -7.946 1.00 94.69 177 ARG A N 1
ATOM 1316 C CA . ARG A 1 177 ? 1.362 -9.211 -8.710 1.00 94.69 177 ARG A CA 1
ATOM 1317 C C . ARG A 1 177 ? 1.833 -9.434 -10.149 1.00 94.69 177 ARG A C 1
ATOM 1319 O O . ARG A 1 177 ? 2.198 -8.484 -10.845 1.00 94.69 177 ARG A O 1
ATOM 1326 N N . VAL A 1 178 ? 1.846 -10.690 -10.577 1.00 92.88 178 VAL A N 1
ATOM 1327 C CA . VAL A 1 178 ? 2.200 -11.169 -11.917 1.00 92.88 178 VAL A CA 1
ATOM 1328 C C . VAL A 1 178 ? 1.223 -12.290 -12.260 1.00 92.88 178 VAL A C 1
ATOM 1330 O O . VAL A 1 178 ? 1.099 -13.227 -11.484 1.00 92.88 178 VAL A O 1
ATOM 1333 N N . ASP A 1 179 ? 0.523 -12.181 -13.390 1.00 90.81 179 ASP A N 1
ATOM 1334 C CA . ASP A 1 179 ? -0.382 -13.218 -13.917 1.00 90.81 179 ASP A CA 1
ATOM 1335 C C . ASP A 1 179 ? -1.396 -13.785 -12.898 1.00 90.81 179 ASP A C 1
ATOM 1337 O O . ASP A 1 179 ? -1.633 -14.987 -12.858 1.00 90.81 179 ASP A O 1
ATOM 1341 N N . GLY A 1 180 ? -1.993 -12.920 -12.064 1.00 89.75 180 GLY A N 1
ATOM 1342 C CA . GLY A 1 180 ? -2.950 -13.349 -11.031 1.00 89.75 180 GLY A CA 1
ATOM 1343 C C . GLY A 1 180 ? -2.291 -14.051 -9.839 1.00 89.75 180 GLY A C 1
ATOM 1344 O O . GLY A 1 180 ? -2.867 -14.936 -9.233 1.00 89.75 180 GLY A O 1
ATOM 1345 N N . GLY A 1 181 ? -1.034 -13.734 -9.533 1.00 92.31 181 GLY A N 1
ATOM 1346 C CA . GLY A 1 181 ? -0.362 -14.265 -8.353 1.00 92.31 181 GLY A CA 1
ATOM 1347 C C . GLY A 1 181 ? 0.678 -13.302 -7.806 1.00 92.31 181 GLY A C 1
ATOM 1348 O O . GLY A 1 181 ? 1.229 -12.475 -8.532 1.00 92.31 181 GLY A O 1
ATOM 1349 N N . PHE A 1 182 ? 0.967 -13.395 -6.511 1.00 93.94 182 PHE A N 1
ATOM 1350 C CA . PHE A 1 182 ? 2.000 -12.584 -5.871 1.00 93.94 182 PHE A CA 1
ATOM 1351 C C . PHE A 1 182 ? 3.337 -13.322 -5.853 1.00 93.94 182 PHE A C 1
ATOM 1353 O O . PHE A 1 182 ? 3.503 -14.336 -5.178 1.00 93.94 182 PHE A O 1
ATOM 1360 N N . VAL A 1 183 ? 4.313 -12.784 -6.584 1.00 93.00 183 VAL A N 1
ATOM 1361 C CA . VAL A 1 183 ? 5.680 -13.314 -6.632 1.00 93.00 183 VAL A CA 1
ATOM 1362 C C . VAL A 1 183 ? 6.569 -12.508 -5.682 1.00 93.00 183 VAL A C 1
ATOM 1364 O O . VAL A 1 183 ? 6.575 -11.275 -5.770 1.00 93.00 183 VAL A O 1
ATOM 1367 N N . PRO A 1 184 ? 7.340 -13.155 -4.790 1.00 93.50 184 PRO A N 1
ATOM 1368 C CA . PRO A 1 184 ? 8.297 -12.471 -3.925 1.00 93.50 184 PRO A CA 1
ATOM 1369 C C . PRO A 1 184 ? 9.347 -11.680 -4.717 1.00 93.50 184 PRO A C 1
ATOM 1371 O O . PRO A 1 184 ? 10.002 -12.208 -5.614 1.00 93.50 184 PRO A O 1
ATOM 1374 N N . LEU A 1 185 ? 9.535 -10.409 -4.359 1.00 91.19 185 LEU A N 1
ATOM 1375 C CA . LEU A 1 185 ? 10.604 -9.553 -4.881 1.00 91.19 185 LEU A CA 1
ATOM 1376 C C . LEU A 1 185 ? 11.780 -9.446 -3.910 1.00 91.19 185 LEU A C 1
ATOM 1378 O O . LEU A 1 185 ? 12.935 -9.356 -4.328 1.00 91.19 185 LEU A O 1
ATOM 1382 N N . GLY A 1 186 ? 11.483 -9.415 -2.615 1.00 93.62 186 GLY A N 1
ATOM 1383 C CA . GLY A 1 186 ? 12.437 -9.061 -1.578 1.00 93.62 186 GLY A CA 1
ATOM 1384 C C . GLY A 1 186 ? 11.838 -9.172 -0.187 1.00 93.62 186 GLY A C 1
ATOM 1385 O O . GLY A 1 186 ? 10.661 -9.495 -0.024 1.00 93.62 186 GLY A O 1
ATOM 1386 N N . ALA A 1 187 ? 12.648 -8.857 0.813 1.00 95.88 187 ALA A N 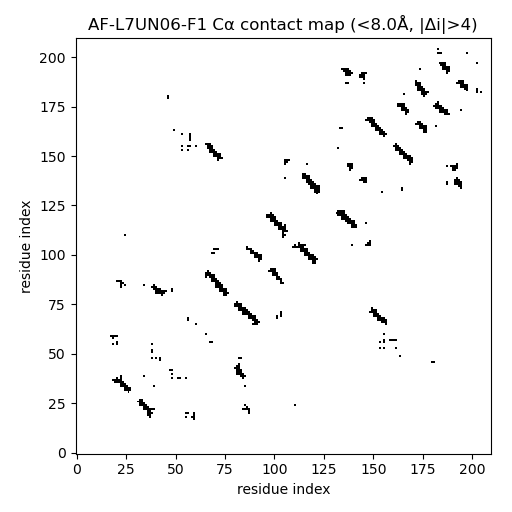1
ATOM 1387 C CA . ALA A 1 187 ? 12.196 -8.708 2.188 1.00 95.88 187 ALA A CA 1
ATOM 1388 C C . ALA A 1 187 ? 12.838 -7.479 2.830 1.00 95.88 187 ALA A C 1
ATOM 1390 O O . ALA A 1 187 ? 13.970 -7.113 2.501 1.00 95.88 187 ALA A O 1
ATOM 1391 N N . VAL A 1 188 ? 12.119 -6.843 3.752 1.00 95.88 188 VAL A N 1
ATOM 1392 C CA . VAL A 1 188 ? 12.678 -5.783 4.587 1.00 95.88 188 VAL A CA 1
ATOM 1393 C C . VAL A 1 188 ? 13.648 -6.406 5.590 1.00 95.88 188 VAL A C 1
ATOM 1395 O O . VAL A 1 188 ? 13.245 -7.200 6.438 1.00 95.88 188 VAL A O 1
ATOM 1398 N N . TYR A 1 189 ? 14.932 -6.059 5.487 1.00 94.75 189 TYR A N 1
ATOM 1399 C CA . TYR A 1 189 ? 16.014 -6.747 6.209 1.00 94.75 189 TYR A CA 1
ATOM 1400 C C . TYR A 1 189 ? 16.543 -5.985 7.430 1.00 94.75 189 TYR A C 1
ATOM 1402 O O . TYR A 1 189 ? 17.411 -6.487 8.144 1.00 94.75 189 TYR A O 1
ATOM 1410 N N . ASN A 1 190 ? 16.068 -4.764 7.664 1.00 93.62 190 ASN A N 1
ATOM 1411 C CA . ASN A 1 190 ? 16.459 -3.954 8.811 1.00 93.62 190 ASN A CA 1
ATOM 1412 C C . ASN A 1 190 ? 15.277 -3.144 9.338 1.00 93.62 190 ASN A C 1
ATOM 1414 O O . ASN A 1 190 ? 14.214 -3.113 8.726 1.00 93.62 190 ASN A O 1
ATOM 1418 N N . ASP A 1 191 ? 15.481 -2.471 10.467 1.00 94.06 191 ASP A N 1
ATOM 1419 C CA . ASP A 1 191 ? 14.415 -1.710 11.121 1.00 94.06 191 ASP A CA 1
ATOM 1420 C C . ASP A 1 191 ? 14.127 -0.367 10.442 1.00 94.06 191 ASP A C 1
ATOM 1422 O O . ASP A 1 191 ? 13.118 0.259 10.738 1.00 94.06 191 ASP A O 1
ATOM 1426 N N . HIS A 1 192 ? 14.935 0.022 9.454 1.00 92.62 192 HIS A N 1
ATOM 1427 C CA . HIS A 1 192 ? 14.737 1.221 8.638 1.00 92.62 192 HIS A CA 1
ATOM 1428 C C . HIS A 1 192 ? 13.896 0.962 7.380 1.00 92.62 192 HIS A C 1
ATOM 1430 O O . HIS A 1 192 ? 13.877 1.782 6.460 1.00 92.62 192 HIS A O 1
ATOM 1436 N N . GLY A 1 193 ? 13.224 -0.185 7.294 1.00 92.69 193 GLY A N 1
ATOM 1437 C CA . GLY A 1 193 ? 12.310 -0.463 6.196 1.00 92.69 193 GLY A CA 1
ATOM 1438 C C . GLY A 1 193 ? 12.990 -0.822 4.874 1.00 92.69 193 GLY A C 1
ATOM 1439 O O . GLY A 1 193 ? 12.278 -0.995 3.895 1.00 92.69 193 GLY A O 1
ATOM 1440 N N . LEU A 1 194 ? 14.322 -0.936 4.798 1.00 94.12 194 LEU A N 1
ATOM 1441 C CA . LEU A 1 194 ? 15.032 -1.190 3.537 1.00 94.12 194 LEU A CA 1
ATOM 1442 C C . LEU A 1 194 ? 14.768 -2.600 3.009 1.00 94.12 194 LEU A C 1
ATOM 1444 O O . LEU A 1 194 ? 14.908 -3.582 3.739 1.00 94.12 194 LEU A O 1
ATOM 1448 N N . ILE A 1 195 ? 14.469 -2.697 1.714 1.00 93.62 195 ILE A N 1
ATOM 1449 C CA . ILE A 1 195 ? 14.201 -3.964 1.030 1.00 93.62 195 ILE A CA 1
ATOM 1450 C C . ILE A 1 195 ? 15.497 -4.537 0.447 1.00 93.62 195 ILE A C 1
ATOM 1452 O O . ILE A 1 195 ? 16.210 -3.874 -0.307 1.00 93.62 195 ILE A O 1
ATOM 1456 N N . GLN A 1 196 ? 15.769 -5.808 0.738 1.00 92.81 196 GLN A N 1
ATOM 1457 C CA . GLN A 1 196 ? 16.780 -6.611 0.061 1.00 92.81 196 GLN A CA 1
ATOM 1458 C C . GLN A 1 196 ? 16.091 -7.503 -0.970 1.00 92.81 196 GLN A C 1
ATOM 1460 O O . GLN A 1 196 ? 15.202 -8.282 -0.628 1.00 92.81 196 GLN A O 1
ATOM 1465 N N . ALA A 1 197 ? 16.498 -7.387 -2.235 1.00 88.69 197 ALA A N 1
ATOM 1466 C CA . ALA A 1 197 ? 15.968 -8.222 -3.306 1.00 88.69 197 ALA A CA 1
ATOM 1467 C C . ALA A 1 197 ? 16.360 -9.696 -3.110 1.00 88.69 197 ALA A C 1
ATOM 1469 O O . ALA A 1 197 ? 17.503 -10.002 -2.758 1.00 88.69 197 ALA A O 1
ATOM 1470 N N . LEU A 1 198 ? 15.427 -10.607 -3.391 1.00 83.12 198 LEU A N 1
ATOM 1471 C CA . LEU A 1 198 ? 15.716 -12.040 -3.454 1.00 83.12 198 LEU A CA 1
ATOM 1472 C C . LEU A 1 198 ? 16.546 -12.349 -4.702 1.00 83.12 198 LEU A C 1
ATOM 1474 O O . LEU A 1 198 ? 16.366 -11.725 -5.755 1.00 83.12 198 LEU A O 1
ATOM 1478 N N . LYS A 1 199 ? 17.451 -13.329 -4.612 1.00 76.50 199 LYS A N 1
ATOM 1479 C CA . LYS A 1 199 ? 18.215 -13.766 -5.785 1.00 76.50 199 LYS A CA 1
ATOM 1480 C C . LYS A 1 199 ? 17.268 -14.403 -6.801 1.00 76.50 199 LYS A C 1
ATOM 1482 O O . LYS A 1 199 ? 16.341 -15.118 -6.446 1.00 76.50 199 LYS A O 1
ATOM 1487 N N . ARG A 1 200 ? 17.531 -14.176 -8.091 1.00 60.84 200 ARG A N 1
ATOM 1488 C CA . ARG A 1 200 ? 16.656 -14.609 -9.195 1.00 60.84 200 ARG A CA 1
ATOM 1489 C C . ARG A 1 200 ? 16.421 -16.134 -9.246 1.00 60.84 200 ARG A C 1
ATOM 1491 O O . ARG A 1 200 ? 15.384 -16.549 -9.740 1.00 60.84 200 ARG A O 1
ATOM 1498 N N . GLU A 1 201 ? 17.330 -16.956 -8.714 1.00 58.00 201 GLU A N 1
ATOM 1499 C CA . GLU A 1 201 ? 17.139 -18.417 -8.592 1.00 58.00 201 GLU A CA 1
ATOM 1500 C C . GLU A 1 201 ? 16.039 -18.816 -7.591 1.00 58.00 201 GLU A C 1
ATOM 1502 O O . GLU A 1 201 ? 15.446 -19.879 -7.738 1.00 58.00 201 GLU A O 1
ATOM 1507 N N . GLU A 1 202 ? 15.710 -17.958 -6.622 1.00 55.78 202 GLU A N 1
ATOM 1508 C CA . GLU A 1 202 ? 14.650 -18.191 -5.627 1.00 55.78 202 GLU A CA 1
ATOM 1509 C C . GLU A 1 202 ? 13.278 -17.658 -6.079 1.00 55.78 202 GLU A C 1
ATOM 1511 O O . GLU A 1 202 ? 12.287 -17.834 -5.380 1.00 55.78 202 GLU A O 1
ATOM 1516 N N . GLN A 1 203 ? 13.200 -17.018 -7.252 1.00 53.38 203 GLN A N 1
ATOM 1517 C CA . GLN A 1 203 ? 11.972 -16.410 -7.790 1.00 53.38 203 GLN A CA 1
ATOM 1518 C C . GLN A 1 203 ? 11.187 -17.342 -8.728 1.00 53.38 203 GLN A C 1
ATOM 1520 O O . GLN A 1 203 ? 10.220 -16.902 -9.352 1.00 53.38 203 GLN A O 1
ATOM 1525 N N . SER A 1 204 ? 11.588 -18.614 -8.860 1.00 50.31 204 SER A N 1
ATOM 1526 C CA . SER A 1 204 ? 10.782 -19.590 -9.599 1.00 50.31 204 SER A CA 1
ATOM 1527 C C . SER A 1 204 ? 9.431 -19.745 -8.900 1.00 50.31 204 SER A C 1
ATOM 1529 O O . SER A 1 204 ? 9.417 -20.031 -7.700 1.00 50.31 204 SER A O 1
ATOM 1531 N N . PRO A 1 205 ? 8.300 -19.579 -9.611 1.00 52.00 205 PRO A N 1
ATOM 1532 C CA . PRO A 1 205 ? 7.002 -19.873 -9.033 1.00 52.00 205 PRO A CA 1
ATOM 1533 C C . PRO A 1 205 ? 7.038 -21.317 -8.541 1.00 52.00 205 PRO A C 1
ATOM 1535 O O . PRO A 1 205 ? 7.484 -22.207 -9.270 1.00 52.00 205 PRO A O 1
ATOM 1538 N N . LEU A 1 206 ? 6.618 -21.536 -7.293 1.00 53.56 206 LEU A N 1
ATOM 1539 C CA . LEU A 1 206 ? 6.333 -22.874 -6.791 1.00 53.56 206 LEU A CA 1
ATOM 1540 C C . LEU A 1 206 ? 5.394 -23.519 -7.811 1.00 53.56 206 LEU A C 1
ATOM 1542 O O . LEU A 1 206 ? 4.241 -23.110 -7.934 1.00 53.56 206 LEU A O 1
ATOM 1546 N N . SER A 1 207 ? 5.915 -24.453 -8.607 1.00 44.72 207 SER A N 1
ATOM 1547 C CA . SER A 1 207 ? 5.112 -25.183 -9.572 1.00 44.72 207 SER A CA 1
ATOM 1548 C C . SER A 1 207 ? 4.035 -25.904 -8.779 1.00 44.72 207 SER A C 1
ATOM 1550 O O . SER A 1 207 ? 4.325 -26.809 -7.994 1.00 44.72 207 SER A O 1
ATOM 1552 N N . SER A 1 208 ? 2.796 -25.451 -8.940 1.00 45.34 208 SER A N 1
ATOM 1553 C CA . SER A 1 208 ? 1.618 -26.143 -8.447 1.00 45.34 208 SER A CA 1
ATOM 1554 C C . SER A 1 208 ? 1.470 -27.429 -9.256 1.00 45.34 208 SER A C 1
ATOM 1556 O O . SER A 1 208 ? 0.731 -27.467 -10.233 1.00 45.34 208 SER A O 1
ATOM 1558 N N . ASP A 1 209 ? 2.204 -28.471 -8.872 1.00 49.59 209 ASP A N 1
ATOM 1559 C CA . ASP A 1 209 ? 1.901 -29.837 -9.286 1.00 49.59 209 ASP A CA 1
ATOM 1560 C C . ASP A 1 209 ? 0.601 -30.254 -8.582 1.00 49.59 209 ASP A C 1
ATOM 1562 O O . ASP A 1 209 ? 0.620 -30.751 -7.450 1.00 49.59 209 ASP A O 1
ATOM 1566 N N . ARG A 1 210 ? -0.536 -30.008 -9.243 1.00 41.00 210 ARG A N 1
ATOM 1567 C CA . ARG A 1 210 ? -1.817 -30.693 -9.024 1.00 41.00 210 ARG A CA 1
ATOM 1568 C C . ARG A 1 210 ? -2.568 -30.860 -10.335 1.00 41.00 210 ARG A C 1
ATOM 1570 O O . ARG A 1 210 ? -2.711 -29.853 -11.057 1.00 41.00 210 ARG A O 1
#

Sequence (210 aa):
MATACTCLLGSGGCATVRTTLDVRVHDTPNGPVRYEGDIVGPYDDMDELVDVACTAMMQARAGSEVSGYCALFFDDETHESKWVISHVSPMREGVEHAGRTCELPGDPAAPASKSVLFLGAALEALNGPGWKWQPTHFLNQDTGETWGADTLVFDVASPGTCTVHGYIGFSRVVTRRVDGGFVPLGAVYNDHGLIQALKREEQSPLSSDR

Secondary structure (DSSP, 8-state):
-----------------------EEE--TTS--EEESTT---BSSHHHHHHHHHHHHHHHHTTS---EEEEEEEEEGGGTSEEEEEEEEE-EE-TTTS-EEEEEESSTT-TTSEEEEEEES-S-TTS-TTPPP---B-EETTTSSBP-S-EEEEE--STT--EEEEEETTTTEEEEEETTEEEEEEEE-STT-BEEEPPGGGGS------

Radius of gyration: 20.54 Å; Cα contacts (8 Å, |Δi|>4): 421; chains: 1; bounding box: 64×50×72 Å

Nearest PDB structures (foldseek):
  4hax-assembly1_B  TM=3.449E-01  e=9.519E+00  Saccharomyces cerevisiae
  8snm-assembly1_A  TM=2.216E-01  e=9.519E+00  Homo sapiens

Foldseek 3Di:
DDDDDDDPPPPPPPPLPLQDPDWDWDDDPPDDIDIDGPLFDQAPDPLVSVVSVLVSFLSNCVVPPFQWKKWFWDFPVVPVGTIGTRDMFTWDQDPPFRWIWTWADLDPVCRVDTFIFIQGWAPDPPDDPDDDRGGFFGAGPVVLFGRQTWMWIWGSNDRPDTKIWTAHNVQQWIFTDDPSDTFTQFGQDDGNGGTDGDDPVVRPPPPPPD

Solvent-accessible surface area (backbone atoms only — not comparable to full-atom values): 12200 Å² total; per-residue (Å²): 138,87,84,82,84,80,81,80,83,74,84,76,73,80,76,74,79,75,61,59,80,54,53,46,75,43,84,44,100,88,56,74,75,43,69,46,43,86,67,22,62,78,23,88,40,67,60,60,47,50,54,54,42,42,53,45,50,53,56,52,35,68,91,51,92,51,44,26,34,34,29,36,48,48,72,40,67,90,70,80,50,21,35,33,41,65,40,62,21,67,29,40,80,42,92,87,68,69,16,38,32,26,62,41,48,61,40,83,92,42,65,86,50,66,32,42,39,34,25,37,30,52,74,68,96,75,73,74,93,85,74,78,81,44,73,32,28,42,16,24,66,83,80,59,33,43,43,65,56,36,33,40,38,38,40,41,66,49,89,98,45,68,47,41,32,40,34,39,29,88,79,31,39,32,28,34,62,52,96,87,40,76,45,70,49,26,31,45,78,51,60,66,8,40,53,45,70,58,61,76,86,75,56,62,74,81,77,78,88,122

Organism: Myxococcus stipitatus (strain DSM 14675 / JCM 12634 / Mx s8) (NCBI:txid1278073)